Protein AF-A0A842UKR9-F1 (afdb_monomer)

Nearest PDB structures (foldseek):
  8x1c-assembly1_L  TM=2.628E-01  e=4.943E-01  Homo sapiens

Secondary structure (DSSP, 8-state):
-PPPPP-----HHHHHHHHHHTT--HHHHHTS-S-----HHHHHHHHHHHHTT--S----------PPPPPPPPPBPTTT-PBPSSTT-S-SSHHHHHHHHHHHHHHHHHTTSS-SEETTTT-EE-HHHHHHHHHHTTTS-TTT---PPPTTTSS---EEEETTS-TT---GGGEEEE-HHHHTTSTTSGGGGTTTS-GGGTHHHHHHHSS----

Structure (mmCIF, N/CA/C/O backbone):
data_AF-A0A842UKR9-F1
#
_entry.id   AF-A0A842UKR9-F1
#
loop_
_atom_site.group_PDB
_atom_site.id
_atom_site.type_symbol
_atom_site.label_atom_id
_atom_site.label_alt_id
_atom_site.label_comp_id
_atom_site.label_asym_id
_atom_site.label_entity_id
_atom_site.label_seq_id
_atom_site.pdbx_PDB_ins_code
_atom_site.Cartn_x
_atom_site.Cartn_y
_atom_site.Cartn_z
_atom_site.occupancy
_atom_site.B_iso_or_equiv
_atom_site.auth_seq_id
_atom_site.auth_comp_id
_atom_site.auth_asym_id
_atom_site.auth_atom_id
_atom_site.pdbx_PDB_model_num
ATOM 1 N N . MET A 1 1 ? 8.182 40.574 35.746 1.00 40.59 1 MET A N 1
ATOM 2 C CA . MET A 1 1 ? 8.585 39.233 36.224 1.00 40.59 1 MET A CA 1
ATOM 3 C C . MET A 1 1 ? 7.469 38.706 37.114 1.00 40.59 1 MET A C 1
ATOM 5 O O . MET A 1 1 ? 7.130 39.384 38.071 1.00 40.59 1 MET A O 1
ATOM 9 N N . GLN A 1 2 ? 6.823 37.592 36.756 1.00 37.62 2 GLN A N 1
ATOM 10 C CA . GLN A 1 2 ? 5.833 36.947 37.633 1.00 37.62 2 GLN A CA 1
ATOM 11 C C . GLN A 1 2 ? 6.575 36.191 38.751 1.00 37.62 2 GLN A C 1
ATOM 13 O O . GLN A 1 2 ? 7.597 35.572 38.446 1.00 37.62 2 GLN A O 1
ATOM 1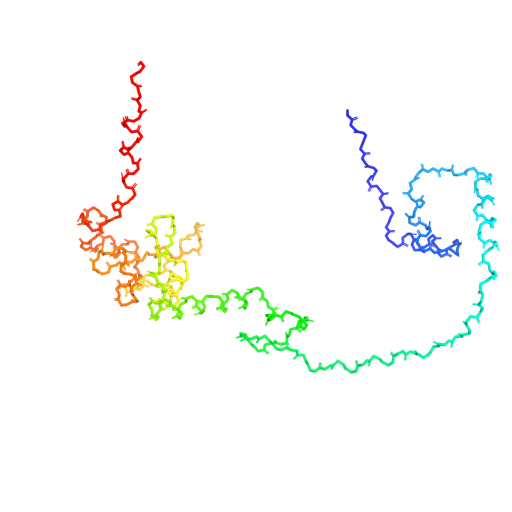8 N N . PRO A 1 3 ? 6.111 36.229 40.014 1.00 37.72 3 PRO A N 1
ATOM 19 C CA . PRO A 1 3 ? 6.716 35.427 41.073 1.00 37.72 3 PRO A CA 1
ATOM 20 C C . PRO A 1 3 ? 6.526 33.928 40.773 1.00 37.72 3 PRO A C 1
ATOM 22 O O . PRO A 1 3 ? 5.515 33.549 40.170 1.00 37.72 3 PRO A O 1
ATOM 25 N N . PRO A 1 4 ? 7.483 33.063 41.152 1.00 46.16 4 PRO A N 1
ATOM 26 C CA . PRO A 1 4 ? 7.381 31.634 40.896 1.00 46.16 4 PRO A CA 1
ATOM 27 C C . PRO A 1 4 ? 6.185 31.041 41.649 1.00 46.16 4 PRO A C 1
ATOM 29 O O . PRO A 1 4 ? 5.920 31.377 42.801 1.00 46.16 4 PRO A O 1
ATOM 32 N N . TYR A 1 5 ? 5.452 30.149 40.981 1.00 42.97 5 TYR A N 1
ATOM 33 C CA . TYR A 1 5 ? 4.349 29.404 41.586 1.00 42.97 5 TYR A CA 1
ATOM 34 C C . TYR A 1 5 ? 4.897 28.502 42.712 1.00 42.97 5 TYR A C 1
ATOM 36 O O . TYR A 1 5 ? 5.895 27.816 42.463 1.00 42.97 5 TYR A O 1
ATOM 44 N N . PRO A 1 6 ? 4.280 28.449 43.911 1.00 48.22 6 PRO A N 1
ATOM 45 C CA . PRO A 1 6 ? 4.768 27.607 45.002 1.00 48.22 6 PRO A CA 1
ATOM 46 C C . PRO A 1 6 ? 4.794 26.135 44.569 1.00 48.22 6 PRO A C 1
ATOM 48 O O . PRO A 1 6 ? 3.779 25.586 44.132 1.00 48.22 6 PRO A O 1
ATOM 51 N N . GLN A 1 7 ? 5.972 25.513 44.640 1.00 49.22 7 GLN A N 1
ATOM 52 C CA . GLN A 1 7 ? 6.211 24.139 44.179 1.00 49.22 7 GLN A CA 1
ATOM 53 C C . GLN A 1 7 ? 5.775 23.072 45.195 1.00 49.22 7 GLN A C 1
ATOM 55 O O . GLN A 1 7 ? 5.659 21.908 44.822 1.00 49.22 7 GLN A O 1
ATOM 60 N N . ASP A 1 8 ? 5.454 23.441 46.435 1.00 50.69 8 ASP A N 1
ATOM 61 C CA . ASP A 1 8 ? 5.099 22.470 47.473 1.00 50.69 8 ASP A CA 1
ATOM 62 C C . ASP A 1 8 ? 3.582 22.298 47.613 1.00 50.69 8 ASP A C 1
ATOM 64 O O . ASP A 1 8 ? 2.909 22.890 48.458 1.00 50.69 8 ASP A O 1
ATOM 68 N N . ARG A 1 9 ? 3.003 21.451 46.754 1.00 57.88 9 ARG A N 1
ATOM 69 C CA . ARG A 1 9 ? 1.666 20.904 47.016 1.00 57.88 9 ARG A CA 1
ATOM 70 C C . ARG A 1 9 ? 1.808 19.724 47.967 1.00 57.88 9 ARG A C 1
ATOM 72 O O . ARG A 1 9 ? 2.308 18.680 47.554 1.00 57.88 9 ARG A O 1
ATOM 79 N N . ARG A 1 10 ? 1.279 19.862 49.190 1.00 62.47 10 ARG A N 1
ATOM 80 C CA . ARG A 1 10 ? 1.137 18.738 50.132 1.00 62.47 10 ARG A CA 1
ATOM 81 C C . ARG A 1 10 ? 0.539 17.524 49.428 1.00 62.47 10 ARG A C 1
ATOM 83 O O . ARG A 1 10 ? -0.423 17.633 48.655 1.00 62.47 10 ARG A O 1
ATOM 90 N N . SER A 1 11 ? 1.123 16.368 49.702 1.00 68.19 11 SER A N 1
ATOM 91 C CA . SER A 1 11 ? 0.736 15.109 49.088 1.00 68.19 11 SER A CA 1
ATOM 92 C C . SER A 1 11 ? -0.723 14.770 49.405 1.00 68.19 11 SER A C 1
ATOM 94 O O . SER A 1 11 ? -1.326 15.206 50.392 1.00 68.19 11 SER A O 1
ATOM 96 N N . LYS A 1 12 ? -1.326 13.940 48.551 1.00 66.12 12 LYS A N 1
ATOM 97 C CA . LYS A 1 12 ? -2.725 13.521 48.697 1.00 66.12 12 LYS A CA 1
ATOM 98 C C . LYS A 1 12 ? -3.004 12.848 50.048 1.00 66.12 12 LYS A C 1
ATOM 100 O O . LYS A 1 12 ? -4.157 12.901 50.492 1.00 66.12 12 LYS A O 1
ATOM 105 N N . ASP A 1 13 ? -1.983 12.240 50.644 1.00 71.94 13 ASP A N 1
ATOM 106 C CA . ASP A 1 13 ? -2.042 11.484 51.892 1.00 71.94 13 ASP A CA 1
ATOM 107 C C . ASP A 1 13 ? -1.945 12.397 53.118 1.00 71.94 13 ASP A C 1
ATOM 109 O O . ASP A 1 13 ? -2.700 12.213 54.073 1.00 71.94 13 ASP A O 1
ATOM 113 N N . GLU A 1 14 ? -1.155 13.469 53.053 1.00 69.75 14 GLU A N 1
ATOM 114 C CA . GLU A 1 14 ? -1.125 14.505 54.096 1.00 69.75 14 GLU A CA 1
ATOM 115 C C . GLU A 1 14 ? -2.471 15.222 54.228 1.00 69.75 14 GLU A C 1
ATOM 117 O O . GLU A 1 14 ? -2.978 15.402 55.333 1.00 69.75 14 GLU A O 1
ATOM 122 N N . VAL A 1 15 ? -3.119 15.546 53.102 1.00 69.75 15 VAL A N 1
ATOM 123 C CA . VAL A 1 15 ? -4.463 16.154 53.106 1.00 69.75 15 VAL A CA 1
ATOM 124 C C . VAL A 1 15 ? -5.499 15.213 53.739 1.00 69.75 15 VAL A C 1
ATOM 126 O O . VAL A 1 15 ? -6.456 15.669 54.361 1.00 69.75 15 VAL A O 1
ATOM 129 N N . ILE A 1 16 ? -5.326 13.893 53.598 1.00 72.81 16 ILE A N 1
ATOM 130 C CA . ILE A 1 16 ? -6.204 12.899 54.238 1.00 72.81 16 ILE A CA 1
ATOM 131 C C . ILE A 1 16 ? -5.949 12.839 55.743 1.00 72.81 16 ILE A C 1
ATOM 133 O O . ILE A 1 16 ? -6.909 12.729 56.502 1.00 72.81 16 ILE A O 1
ATOM 137 N N . LYS A 1 17 ? -4.685 12.898 56.172 1.00 76.25 17 LYS A N 1
ATOM 138 C CA . LYS A 1 17 ? -4.315 12.858 57.589 1.00 76.25 17 LYS A CA 1
ATOM 139 C C . LYS A 1 17 ? -4.876 14.066 58.344 1.00 76.25 17 LYS A C 1
ATOM 141 O O . LYS A 1 17 ? -5.575 13.879 59.332 1.00 76.25 17 LYS A O 1
ATOM 146 N N . ILE A 1 18 ? -4.695 15.268 57.797 1.00 72.06 18 ILE A N 1
ATOM 147 C CA . ILE A 1 18 ? -5.221 16.517 58.373 1.00 72.06 18 ILE A CA 1
ATOM 148 C C . ILE A 1 18 ? -6.752 16.488 58.452 1.00 72.06 18 ILE A C 1
ATOM 150 O O . ILE A 1 18 ? -7.333 16.856 59.467 1.00 72.06 18 ILE A O 1
ATOM 154 N N . ALA A 1 19 ? -7.423 16.004 57.402 1.00 75.25 19 ALA A N 1
ATOM 155 C CA . ALA A 1 19 ? -8.881 15.884 57.404 1.00 75.25 19 ALA A CA 1
ATOM 156 C C . ALA A 1 19 ? -9.394 14.939 58.504 1.00 75.25 19 ALA A C 1
ATOM 158 O O . ALA A 1 19 ? -10.456 15.185 59.067 1.00 75.25 19 ALA A O 1
ATOM 159 N N . LYS A 1 20 ? -8.641 13.875 58.819 1.00 77.00 20 LYS A N 1
ATOM 160 C CA . LYS A 1 20 ? -8.978 12.949 59.908 1.00 77.00 20 LYS A CA 1
ATOM 161 C C . LYS A 1 20 ? -8.766 13.567 61.285 1.00 77.00 20 LYS A C 1
ATOM 163 O O . LYS A 1 20 ? -9.640 13.417 62.123 1.00 77.00 20 LYS A O 1
ATOM 168 N N . GLU A 1 21 ? -7.640 14.243 61.508 1.00 79.75 21 GLU A N 1
ATOM 169 C CA . GLU A 1 21 ? -7.326 14.881 62.798 1.00 79.75 21 GLU A CA 1
ATOM 170 C C . GLU A 1 21 ? -8.317 15.995 63.152 1.00 79.75 21 GLU A C 1
ATOM 172 O O . GLU A 1 21 ? -8.649 16.179 64.316 1.00 79.75 21 GLU A O 1
ATOM 177 N N . LEU A 1 22 ? -8.818 16.708 62.143 1.00 73.12 22 LEU A N 1
ATOM 178 C CA . LEU A 1 22 ? -9.777 17.800 62.314 1.00 73.12 22 LEU A CA 1
ATOM 179 C C . LEU A 1 22 ? -11.245 17.356 62.202 1.00 73.12 22 LEU A C 1
ATOM 181 O O . LEU A 1 22 ? -12.129 18.204 62.238 1.00 73.12 22 LEU A O 1
ATOM 185 N N . GLU A 1 23 ? -11.511 16.062 62.000 1.00 77.75 23 GLU A N 1
ATOM 186 C CA . GLU A 1 23 ? -12.856 15.494 61.795 1.00 77.75 23 GLU A CA 1
ATOM 187 C C . GLU A 1 23 ? -13.699 16.193 60.701 1.00 77.75 23 GLU A C 1
ATOM 189 O O . GLU A 1 23 ? -14.931 16.205 60.732 1.00 77.75 23 GLU A O 1
ATOM 194 N N . VAL A 1 24 ? -13.048 16.745 59.672 1.00 72.81 24 VAL A N 1
ATOM 195 C CA . VAL A 1 24 ? -13.705 17.436 58.548 1.00 72.81 24 VAL A CA 1
ATOM 196 C C . VAL A 1 24 ? -13.568 16.664 57.238 1.00 72.81 24 VAL A C 1
ATOM 198 O O . VAL A 1 24 ? -12.749 15.760 57.069 1.00 72.81 24 VAL A O 1
ATOM 201 N N . SER A 1 25 ? -14.369 17.035 56.236 1.00 70.31 25 SER A N 1
ATOM 202 C CA . SER A 1 25 ? -14.258 16.420 54.914 1.00 70.31 25 SER A CA 1
ATOM 203 C C . SER A 1 25 ? -12.929 16.782 54.233 1.00 70.31 25 SER A C 1
ATOM 205 O O . SER A 1 25 ? -12.467 17.922 54.284 1.00 70.31 25 SER A O 1
ATOM 207 N N . LYS A 1 26 ? -12.348 15.835 53.486 1.00 67.75 26 LYS A N 1
ATOM 208 C CA . LYS A 1 26 ? -11.151 16.084 52.662 1.00 67.75 26 LYS A CA 1
ATOM 209 C C . LYS A 1 26 ? -11.337 17.255 51.685 1.00 67.75 26 LYS A C 1
ATOM 211 O O . LYS A 1 26 ? -10.383 17.972 51.390 1.00 67.75 26 LYS A O 1
ATOM 216 N N . ALA A 1 27 ? -12.559 17.440 51.178 1.00 64.69 27 ALA A N 1
ATOM 217 C CA . ALA A 1 27 ? -12.891 18.541 50.280 1.00 64.69 27 ALA A CA 1
ATOM 218 C C . ALA A 1 27 ? -12.727 19.901 50.978 1.00 64.69 27 ALA A C 1
ATOM 220 O O . ALA A 1 27 ? -12.180 20.815 50.368 1.00 64.69 27 ALA A O 1
ATOM 221 N N . SER A 1 28 ? -13.093 19.986 52.262 1.00 61.78 28 SER A N 1
ATOM 222 C CA . SER A 1 28 ? -12.934 21.179 53.103 1.00 61.78 28 SER A CA 1
ATOM 223 C C . SER A 1 28 ? -11.466 21.538 53.339 1.00 61.78 28 SER A C 1
ATOM 225 O O . SER A 1 28 ? -11.120 22.711 53.324 1.00 61.78 28 SER A O 1
ATOM 227 N N . VAL A 1 29 ? -10.588 20.541 53.493 1.00 63.19 29 VAL A N 1
ATOM 228 C CA . VAL A 1 29 ? -9.138 20.769 53.644 1.00 63.19 29 VAL A CA 1
ATOM 229 C C . VAL A 1 29 ? -8.499 21.174 52.311 1.00 63.19 29 VAL A C 1
ATOM 231 O O . VAL A 1 29 ? -7.616 22.023 52.278 1.00 63.19 29 VAL A O 1
ATOM 234 N N . SER A 1 30 ? -8.966 20.615 51.187 1.00 59.34 30 SER A N 1
ATOM 235 C CA . SER A 1 30 ? -8.389 20.879 49.858 1.00 59.34 30 SER A CA 1
ATOM 236 C C . SER A 1 30 ? -8.577 22.314 49.352 1.00 59.34 30 SER A C 1
ATOM 238 O O . SER A 1 30 ? -7.776 22.782 48.546 1.00 59.34 30 SER A O 1
ATOM 240 N N . THR A 1 31 ? -9.607 23.020 49.825 1.00 53.25 31 THR A N 1
ATOM 241 C CA . THR A 1 31 ? -9.868 24.430 49.494 1.00 53.25 31 THR A CA 1
ATOM 242 C C . THR A 1 31 ? -9.029 25.409 50.313 1.00 53.25 31 THR A C 1
ATOM 244 O O . THR A 1 31 ? -8.853 26.542 49.877 1.00 53.25 31 THR A O 1
ATOM 247 N N . TRP A 1 32 ? -8.493 24.983 51.459 1.00 54.84 32 TRP A N 1
ATOM 248 C CA . TRP A 1 32 ? -7.781 25.834 52.422 1.00 54.84 32 TRP A CA 1
ATOM 249 C C . TRP A 1 32 ? -6.261 25.849 52.235 1.00 54.84 32 TRP A C 1
ATOM 251 O O . TRP A 1 32 ? -5.552 26.577 52.921 1.00 54.84 32 TRP A O 1
ATOM 261 N N . VAL A 1 33 ? -5.748 25.094 51.262 1.00 54.09 33 VAL A N 1
ATOM 262 C CA . VAL A 1 33 ? -4.331 25.120 50.867 1.00 54.09 33 VAL A CA 1
ATOM 263 C C . VAL A 1 33 ? -4.084 26.268 49.879 1.00 54.09 33 VAL A C 1
ATOM 265 O O . VAL A 1 33 ? -3.708 26.058 48.726 1.00 54.09 33 VAL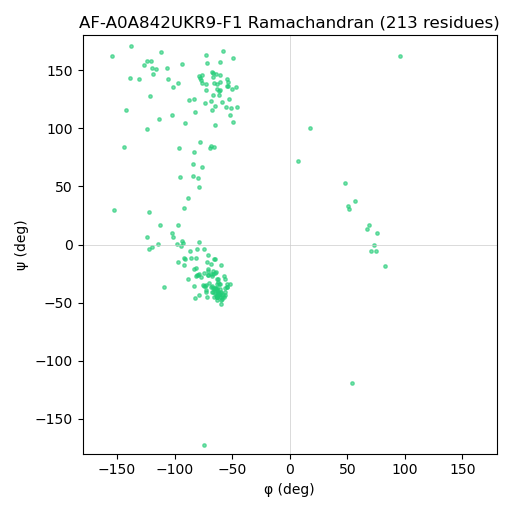 A O 1
ATOM 268 N N . ARG A 1 34 ? -4.376 27.492 50.323 1.00 49.31 34 ARG A N 1
ATOM 269 C CA . ARG A 1 34 ? -3.889 28.754 49.753 1.00 49.31 34 ARG A CA 1
ATOM 270 C C . ARG A 1 34 ? -3.654 29.717 50.914 1.00 49.31 34 ARG A C 1
ATOM 272 O O . ARG A 1 34 ? -4.557 30.455 51.279 1.00 49.31 34 ARG A O 1
ATOM 279 N N . ASP A 1 35 ? -2.474 29.590 51.511 1.00 49.34 35 ASP A N 1
ATOM 280 C CA . ASP A 1 35 ? -1.741 30.524 52.379 1.00 49.34 35 ASP A CA 1
ATOM 281 C C . ASP A 1 35 ? -2.479 31.803 52.817 1.00 49.34 35 ASP A C 1
ATOM 283 O O . ASP A 1 35 ? -2.143 32.905 52.390 1.00 49.34 35 ASP A O 1
ATOM 287 N N . VAL A 1 36 ? -3.464 31.670 53.707 1.00 52.25 36 VAL A N 1
ATOM 288 C CA . VAL A 1 36 ? -3.984 32.788 54.505 1.00 52.25 36 VAL A CA 1
ATOM 289 C C . VAL A 1 36 ? -4.298 32.261 55.901 1.00 52.25 36 VAL A C 1
ATOM 291 O O . VAL A 1 36 ? -5.171 31.407 56.068 1.00 52.25 36 VAL A O 1
ATOM 294 N N . GLU A 1 37 ? -3.591 32.761 56.913 1.00 51.28 37 GLU A N 1
ATOM 295 C CA . GLU A 1 37 ? -3.979 32.551 58.307 1.00 51.28 37 GLU A CA 1
ATOM 296 C C . GLU A 1 37 ? -5.284 33.308 58.574 1.00 51.28 37 GLU A C 1
ATOM 298 O O . GLU A 1 37 ? -5.353 34.532 58.464 1.00 51.28 37 GLU A O 1
ATOM 303 N N . LEU A 1 38 ? -6.351 32.569 58.879 1.00 56.47 38 LEU A N 1
ATOM 304 C CA . LEU A 1 38 ? -7.640 33.165 59.216 1.00 56.47 38 LEU A CA 1
ATOM 305 C C . LEU A 1 38 ? -7.627 33.712 60.640 1.00 56.47 38 LEU A C 1
ATOM 307 O O . LEU A 1 38 ? -7.137 33.061 61.566 1.00 56.47 38 LEU A O 1
ATOM 311 N N . THR A 1 39 ? -8.268 34.861 60.827 1.00 67.81 39 THR A N 1
ATOM 312 C CA . THR A 1 39 ? -8.464 35.449 62.154 1.00 67.81 39 THR A CA 1
ATOM 313 C C . THR A 1 39 ? -9.501 34.660 62.960 1.00 67.81 39 THR A C 1
ATOM 315 O O . THR A 1 39 ? -10.385 33.999 62.405 1.00 67.81 39 THR A O 1
ATOM 318 N N . GLU A 1 40 ? -9.445 34.750 64.291 1.00 65.12 40 GLU A N 1
ATOM 319 C CA . GLU A 1 40 ? -10.390 34.067 65.196 1.00 65.12 40 GLU A CA 1
ATOM 320 C C . GLU A 1 40 ? -11.864 34.427 64.920 1.00 65.12 40 GLU A C 1
ATOM 322 O O . GLU A 1 40 ? -12.766 33.596 65.067 1.00 65.12 40 GLU A O 1
ATOM 327 N N . ALA A 1 41 ? -12.117 35.638 64.413 1.00 61.31 41 ALA A N 1
ATOM 328 C CA . ALA A 1 41 ? -13.439 36.087 63.978 1.00 61.31 41 ALA A CA 1
ATOM 329 C C . ALA A 1 41 ? -13.943 35.336 62.727 1.00 61.31 41 ALA A C 1
ATOM 331 O O . ALA A 1 41 ? -15.129 35.031 62.601 1.00 61.31 41 ALA A O 1
ATOM 332 N N . GLN A 1 42 ? -13.049 34.989 61.800 1.00 54.00 42 GLN A N 1
ATOM 333 C CA . GLN A 1 42 ? -13.400 34.230 60.597 1.00 54.00 42 GLN A CA 1
ATOM 334 C C . GLN A 1 42 ? -13.645 32.749 60.924 1.00 54.00 42 GLN A C 1
ATOM 336 O O . GLN A 1 42 ? -14.563 32.135 60.372 1.00 54.00 42 GLN A O 1
ATOM 341 N N . LYS A 1 43 ? -12.893 32.192 61.883 1.00 59.66 43 LYS A N 1
ATOM 342 C CA . LYS A 1 43 ? -13.088 30.822 62.389 1.00 59.66 43 LYS A CA 1
ATOM 343 C C . LYS A 1 43 ? -14.455 30.648 63.062 1.00 59.66 43 LYS A C 1
ATOM 345 O O . LYS A 1 43 ? -15.137 29.649 62.834 1.00 59.66 43 LYS A O 1
ATOM 350 N N . THR A 1 44 ? -14.913 31.647 63.816 1.00 57.66 44 THR A N 1
ATOM 351 C CA . THR A 1 44 ? -16.222 31.619 64.495 1.00 57.66 44 THR A CA 1
ATOM 352 C C . THR A 1 44 ? -17.414 31.714 63.537 1.00 57.66 44 THR A C 1
ATOM 354 O O . THR A 1 44 ? -18.443 31.084 63.786 1.00 57.66 44 THR A O 1
ATOM 357 N N . VAL A 1 45 ? -17.296 32.432 62.415 1.00 57.75 45 VAL A N 1
ATOM 358 C CA . VAL A 1 45 ? -18.351 32.495 61.380 1.00 57.75 45 VAL A CA 1
ATOM 359 C C . VAL A 1 45 ? -18.537 31.142 60.683 1.00 57.75 45 VAL A C 1
ATOM 361 O O . VAL A 1 45 ? -19.667 30.700 60.469 1.00 57.75 45 VAL A O 1
ATOM 364 N N . LEU A 1 46 ? -17.444 30.437 60.392 1.00 54.59 46 LEU A N 1
ATOM 365 C CA . LEU A 1 46 ? -17.499 29.093 59.809 1.00 54.59 46 LEU A CA 1
ATOM 366 C C . LEU A 1 46 ? -18.117 28.069 60.767 1.00 54.59 46 LEU A C 1
ATOM 368 O O . LEU A 1 46 ? -18.908 27.230 60.339 1.00 54.59 46 LEU A O 1
ATOM 372 N N . HIS A 1 47 ? -17.822 28.176 62.065 1.00 55.66 47 HIS A N 1
ATOM 373 C CA . HIS A 1 47 ? -18.399 27.299 63.085 1.00 55.66 47 HIS A CA 1
ATOM 374 C C . HIS A 1 47 ? -19.923 27.486 63.222 1.00 55.66 47 HIS A C 1
ATOM 376 O O . HIS A 1 47 ? -20.659 26.511 63.370 1.00 55.66 47 HIS A O 1
ATOM 382 N N . LYS A 1 48 ? -20.424 28.724 63.096 1.00 49.94 48 LYS A N 1
ATOM 383 C CA . LYS A 1 48 ? -21.868 29.032 63.130 1.00 49.94 48 LYS A CA 1
ATOM 384 C C . LYS A 1 48 ? -22.619 28.495 61.905 1.00 49.94 48 LYS A C 1
ATOM 386 O O . LYS A 1 48 ? -23.722 27.970 62.051 1.00 49.94 48 LYS A O 1
ATOM 391 N N . ASN A 1 49 ? -21.999 28.531 60.724 1.00 47.38 49 ASN A N 1
ATOM 392 C CA . ASN A 1 49 ? -22.584 27.986 59.492 1.00 47.38 49 ASN A CA 1
ATOM 393 C C . ASN A 1 49 ? -22.643 26.446 59.464 1.00 47.38 49 ASN A C 1
ATOM 395 O O . ASN A 1 49 ? -23.458 25.887 58.731 1.00 47.38 49 ASN A O 1
ATOM 399 N N . SER A 1 50 ? -21.832 25.759 60.275 1.00 48.22 50 SER A N 1
ATOM 400 C CA . SER A 1 50 ? -21.907 24.299 60.451 1.00 48.22 50 SER A CA 1
ATOM 401 C C . SER A 1 50 ? -23.029 23.857 61.399 1.00 48.22 50 SER A C 1
ATOM 403 O O . SER A 1 50 ? -23.537 22.747 61.259 1.00 48.22 50 SER A O 1
ATOM 405 N N . ILE A 1 51 ? -23.442 24.708 62.345 1.00 48.31 51 ILE A N 1
ATOM 406 C CA . ILE A 1 51 ? -24.446 24.356 63.366 1.00 48.31 51 ILE A CA 1
ATOM 407 C C . ILE A 1 51 ? -25.878 24.637 62.874 1.00 48.31 51 ILE A C 1
ATOM 409 O O . ILE A 1 51 ? -26.806 23.919 63.233 1.00 48.31 51 ILE A O 1
ATOM 413 N N . GLY A 1 52 ? -26.070 25.625 61.993 1.00 43.91 52 GLY A N 1
ATOM 414 C CA . GLY A 1 52 ? -27.397 26.052 61.522 1.00 43.91 52 GLY A CA 1
ATOM 415 C C . GLY A 1 52 ? -28.064 25.186 60.444 1.00 43.91 52 GLY A C 1
ATOM 416 O O . GLY A 1 52 ? -29.147 25.541 59.991 1.00 43.91 52 GLY A O 1
ATOM 417 N N . ASN A 1 53 ? -27.455 24.078 60.006 1.00 44.00 53 ASN A N 1
ATOM 418 C CA . ASN A 1 53 ? -27.948 23.296 58.861 1.00 44.00 53 ASN A CA 1
ATOM 419 C C . ASN A 1 53 ? -28.262 21.824 59.195 1.00 44.00 53 ASN A C 1
ATOM 421 O O . ASN A 1 53 ? -28.170 20.946 58.338 1.00 44.00 53 ASN A O 1
ATOM 425 N N . THR A 1 54 ? -28.627 21.538 60.449 1.00 46.03 54 THR A N 1
ATOM 426 C CA . THR A 1 54 ? -29.023 20.194 60.918 1.00 46.03 54 THR A CA 1
ATOM 427 C C . THR A 1 54 ? -30.538 19.995 61.046 1.00 46.03 54 THR A C 1
ATOM 429 O O . THR A 1 54 ? -30.979 18.924 61.455 1.00 46.03 54 THR A O 1
ATOM 432 N N . ALA A 1 55 ? -31.361 20.954 60.610 1.00 46.00 55 ALA A N 1
ATOM 433 C CA . ALA A 1 55 ? -32.811 20.781 60.484 1.00 46.00 55 ALA A CA 1
ATOM 434 C C . ALA A 1 55 ? -33.206 20.380 59.047 1.00 46.00 55 ALA A C 1
ATOM 436 O O . ALA A 1 55 ? -33.958 21.068 58.363 1.00 46.00 55 ALA A O 1
ATOM 437 N N . GLY A 1 56 ? -32.665 19.259 58.563 1.00 40.47 56 GLY A N 1
ATOM 438 C CA . GLY A 1 56 ? -32.980 18.691 57.253 1.00 40.47 56 GLY A CA 1
ATOM 439 C C . GLY A 1 56 ? -33.465 17.252 57.385 1.00 40.47 56 GLY A C 1
ATOM 440 O O . GLY A 1 56 ? -32.647 16.354 57.529 1.00 40.47 56 GLY A O 1
ATOM 441 N N . ILE A 1 57 ? -34.790 17.063 57.349 1.00 44.31 57 ILE A N 1
ATOM 442 C CA . ILE A 1 57 ? -35.549 15.831 57.045 1.00 44.31 57 ILE A CA 1
ATOM 443 C C . ILE A 1 57 ? -34.711 14.543 57.153 1.00 44.31 57 ILE A C 1
ATOM 445 O O . ILE A 1 57 ? -34.008 14.161 56.210 1.00 44.31 57 ILE A O 1
ATOM 449 N N . THR A 1 58 ? -34.843 13.817 58.265 1.00 42.69 58 THR A N 1
ATOM 450 C CA . THR A 1 58 ? -34.284 12.470 58.421 1.00 42.69 58 THR A CA 1
ATOM 451 C C . THR A 1 58 ? -34.982 11.502 57.463 1.00 42.69 58 THR A C 1
ATOM 453 O O . THR A 1 58 ? -35.911 10.774 57.801 1.00 42.69 58 THR A O 1
ATOM 456 N N . ARG A 1 59 ? -34.516 11.448 56.212 1.00 46.09 59 ARG A N 1
ATOM 457 C CA . ARG A 1 59 ? -34.763 10.287 55.356 1.00 46.09 59 ARG A CA 1
ATOM 458 C C . ARG A 1 59 ? -34.035 9.118 56.014 1.00 46.09 59 ARG A C 1
ATOM 460 O O . ARG A 1 59 ? -32.811 9.030 55.929 1.00 46.09 59 ARG A O 1
ATOM 467 N N . GLY A 1 60 ? -34.787 8.252 56.698 1.00 47.56 60 GLY A N 1
ATOM 468 C CA . GLY A 1 60 ? -34.278 7.003 57.267 1.00 47.56 60 GLY A CA 1
ATOM 469 C C . GLY A 1 60 ? -33.467 6.202 56.237 1.00 47.56 60 GLY A C 1
ATOM 470 O O . GLY A 1 60 ? -33.595 6.438 55.030 1.00 47.56 60 GLY A O 1
ATOM 471 N N . PRO A 1 61 ? -32.608 5.262 56.668 1.00 49.25 61 PRO A N 1
ATOM 472 C CA . PRO A 1 61 ? -31.657 4.595 55.792 1.00 49.25 61 PRO A CA 1
ATOM 473 C C . PRO A 1 61 ? -32.391 3.682 54.805 1.00 49.25 61 PRO A C 1
ATOM 475 O O . PRO A 1 61 ? -32.487 2.474 54.996 1.00 49.25 61 PRO A O 1
ATOM 478 N N . ASN A 1 62 ? -32.864 4.233 53.688 1.00 51.22 62 ASN A N 1
ATOM 479 C CA . ASN A 1 62 ? -33.347 3.452 52.560 1.00 51.22 62 ASN A CA 1
ATOM 480 C C . ASN A 1 62 ? -32.135 2.898 51.798 1.00 51.22 62 ASN A C 1
ATOM 482 O O . ASN A 1 62 ? -31.843 3.260 50.660 1.00 51.22 62 ASN A O 1
ATOM 486 N N . LYS A 1 63 ? -31.395 2.000 52.453 1.00 52.94 63 LYS A N 1
ATOM 487 C CA . LYS A 1 63 ? -30.347 1.176 51.849 1.00 52.94 63 LYS A CA 1
ATOM 488 C C . LYS A 1 63 ? -30.980 0.009 51.087 1.00 52.94 63 LYS A C 1
ATOM 490 O O . LYS A 1 63 ? -30.517 -1.125 51.190 1.00 52.94 63 LYS A O 1
ATOM 495 N N . LYS A 1 64 ? -31.976 0.257 50.230 1.00 47.31 64 LYS A N 1
ATOM 496 C CA . LYS A 1 64 ? -32.185 -0.640 49.088 1.00 47.31 64 LYS A CA 1
ATOM 497 C C . LYS A 1 64 ? -31.003 -0.412 48.148 1.00 47.31 64 LYS A C 1
ATOM 499 O O . LYS A 1 64 ? -31.079 0.394 47.223 1.00 47.31 64 LYS A O 1
ATOM 504 N N . ARG A 1 65 ? -29.868 -1.078 48.421 1.00 56.31 65 ARG A N 1
ATOM 505 C CA . ARG A 1 65 ? -28.735 -1.180 47.486 1.00 56.31 65 ARG A CA 1
ATOM 506 C C . ARG A 1 65 ? -29.355 -1.605 46.159 1.00 56.31 65 ARG A C 1
ATOM 508 O O . ARG A 1 65 ? -29.800 -2.746 46.052 1.00 56.31 65 ARG A O 1
ATOM 515 N N . ARG A 1 66 ? -29.469 -0.692 45.183 1.00 58.69 66 ARG A N 1
ATOM 516 C CA . ARG A 1 66 ? -29.975 -1.036 43.848 1.00 58.69 66 ARG A CA 1
ATOM 517 C C . ARG A 1 66 ? -29.138 -2.225 43.394 1.00 58.69 66 ARG A C 1
ATOM 519 O O . ARG A 1 66 ? -27.926 -2.077 43.222 1.00 58.69 66 ARG A O 1
ATOM 526 N N . ARG A 1 67 ? -29.755 -3.408 43.288 1.00 61.75 67 ARG A N 1
ATOM 527 C CA . ARG A 1 67 ? -29.095 -4.596 42.743 1.00 61.75 67 ARG A CA 1
ATOM 528 C C . ARG A 1 67 ? -28.502 -4.152 41.411 1.00 61.75 67 ARG A C 1
ATOM 530 O O . ARG A 1 67 ? -29.239 -3.663 40.553 1.00 61.75 67 ARG A O 1
ATOM 537 N N . LYS A 1 68 ? -27.170 -4.205 41.271 1.00 63.62 68 LYS A N 1
ATOM 538 C CA . LYS A 1 68 ? -26.527 -3.879 39.994 1.00 63.62 68 LYS A CA 1
ATOM 539 C C . LYS A 1 68 ? -27.179 -4.801 38.968 1.00 63.62 68 LYS A C 1
ATOM 541 O O . LYS A 1 68 ? -27.117 -6.015 39.143 1.00 63.62 68 LYS A O 1
ATOM 546 N N . ARG A 1 69 ? -27.859 -4.233 37.962 1.00 65.00 69 ARG A N 1
ATOM 547 C CA . ARG A 1 69 ? -28.415 -5.033 36.861 1.00 65.00 69 ARG A CA 1
ATOM 548 C C . ARG A 1 69 ? -27.291 -5.936 36.346 1.00 65.00 69 ARG A C 1
ATOM 550 O O . ARG A 1 69 ? -26.172 -5.429 36.191 1.00 65.00 69 ARG A O 1
ATOM 557 N N . PRO A 1 70 ? -27.550 -7.235 36.121 1.00 68.38 70 PRO A N 1
ATOM 558 C CA . PRO A 1 70 ? -26.550 -8.116 35.543 1.00 68.38 70 PRO A CA 1
ATOM 559 C C . PRO A 1 70 ? -26.047 -7.467 34.252 1.00 68.38 70 PRO A C 1
ATOM 561 O O . PRO A 1 70 ? -26.842 -7.035 33.412 1.00 68.38 70 PRO A O 1
AT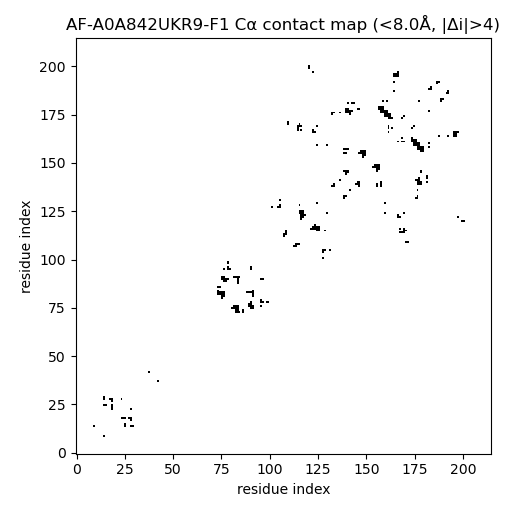OM 564 N N . LYS A 1 71 ? -24.726 -7.291 34.143 1.00 70.12 71 LYS A N 1
ATOM 565 C CA . LYS A 1 71 ? -24.136 -6.755 32.918 1.00 70.12 71 LYS A CA 1
ATOM 566 C C . LYS A 1 71 ? -24.410 -7.783 31.826 1.00 70.12 71 LYS A C 1
ATOM 568 O O . LYS A 1 71 ? -23.999 -8.931 31.960 1.00 70.12 71 LYS A O 1
ATOM 573 N N . GLY A 1 72 ? -25.137 -7.373 30.788 1.00 73.25 72 GLY A N 1
ATOM 574 C CA . GLY A 1 72 ? -25.349 -8.209 29.610 1.00 73.25 72 GLY A CA 1
ATOM 575 C C . GLY A 1 72 ? -24.016 -8.613 28.967 1.00 73.25 72 GLY A C 1
ATOM 576 O O . GLY A 1 72 ? -22.976 -8.026 29.289 1.00 73.25 72 GLY A O 1
ATOM 577 N N . PRO A 1 73 ? -24.030 -9.595 28.051 1.00 78.81 73 PRO A N 1
ATOM 578 C CA . PRO A 1 73 ? -22.814 -10.090 27.423 1.00 78.81 73 PRO A CA 1
ATOM 579 C C . PRO A 1 73 ? -22.017 -8.942 26.780 1.00 78.81 73 PRO A C 1
ATOM 581 O O . PRO A 1 73 ? -22.605 -7.990 26.238 1.00 78.81 73 PRO A O 1
ATOM 584 N N . PRO A 1 74 ? -20.675 -8.992 26.846 1.00 81.75 74 PRO A N 1
ATOM 585 C CA . PRO A 1 74 ? -19.842 -7.939 26.293 1.00 81.75 74 PRO A CA 1
ATOM 586 C C . PRO A 1 74 ? -20.090 -7.828 24.789 1.00 81.75 74 PRO A C 1
ATOM 588 O O . PRO A 1 74 ? -20.108 -8.819 24.062 1.00 81.75 74 PRO A O 1
ATOM 591 N N . LYS A 1 75 ? -20.277 -6.603 24.292 1.00 89.12 75 LYS A N 1
ATOM 592 C CA . LYS A 1 75 ? -20.398 -6.395 22.846 1.00 89.12 75 LYS A CA 1
ATOM 593 C C . LYS A 1 75 ? -19.022 -6.583 22.203 1.00 89.12 75 LYS A C 1
ATOM 595 O O . LYS A 1 75 ? -18.030 -6.089 22.737 1.00 89.12 75 LYS A O 1
ATOM 600 N N . LEU A 1 76 ? -18.978 -7.260 21.058 1.00 94.50 76 LEU A N 1
ATOM 601 C CA . LEU A 1 76 ? -17.736 -7.652 20.388 1.00 94.50 76 LEU A CA 1
ATOM 602 C C . LEU A 1 76 ? -17.290 -6.632 19.331 1.00 94.50 76 LEU A C 1
ATOM 604 O O . LEU A 1 76 ? -18.085 -5.855 18.790 1.00 94.50 76 LEU A O 1
ATOM 608 N N . CYS A 1 77 ? -15.992 -6.602 19.044 1.00 95.06 77 CYS A N 1
ATOM 609 C CA . CYS A 1 77 ? -15.424 -5.804 17.965 1.00 95.06 77 CYS A CA 1
ATOM 610 C C . CYS A 1 77 ? -15.762 -6.408 16.600 1.00 95.06 77 CYS A C 1
ATOM 612 O O . CYS A 1 77 ? -15.496 -7.581 16.364 1.00 95.06 77 CYS A O 1
ATOM 614 N N . VAL A 1 78 ? -16.225 -5.574 15.663 1.00 93.19 78 VAL A N 1
ATOM 615 C CA . VAL A 1 78 ? -16.600 -6.018 14.306 1.00 93.19 78 VAL A CA 1
ATOM 616 C C . VAL A 1 78 ? -15.436 -6.552 13.458 1.00 93.19 78 VAL A C 1
ATOM 618 O O . VAL A 1 78 ? -15.672 -7.105 12.396 1.00 93.19 78 VAL A O 1
ATOM 621 N N . VAL A 1 79 ? -14.183 -6.339 13.881 1.00 95.69 79 VAL A N 1
ATOM 622 C CA . VAL A 1 79 ? -12.987 -6.678 13.086 1.00 95.69 79 VAL A CA 1
ATOM 623 C C . VAL A 1 79 ? -12.219 -7.862 13.665 1.00 95.69 79 VAL A C 1
ATOM 625 O O . VAL A 1 79 ? -11.641 -8.636 12.918 1.00 95.69 79 VAL A O 1
ATOM 628 N N . CYS A 1 80 ? -12.147 -7.989 14.993 1.00 94.75 80 CYS A N 1
ATOM 629 C CA . CYS A 1 80 ? -11.369 -9.046 15.654 1.00 94.75 80 CYS A CA 1
ATOM 630 C C . CYS A 1 80 ? -12.191 -9.947 16.578 1.00 94.75 80 CYS A C 1
ATOM 632 O O . CYS A 1 80 ? -11.615 -10.831 17.199 1.00 94.75 80 CYS A O 1
ATOM 634 N N . GLY A 1 81 ? -13.484 -9.673 16.768 1.00 93.19 81 GLY A N 1
ATOM 635 C CA . GLY A 1 81 ? -14.341 -10.435 17.678 1.00 93.19 81 GLY A CA 1
ATOM 636 C C . GLY A 1 81 ? -14.051 -10.240 19.171 1.00 93.19 81 GLY A C 1
ATOM 637 O O . GLY A 1 81 ? -14.820 -10.722 19.991 1.00 93.19 81 GLY A O 1
ATOM 638 N N . LYS A 1 82 ? -13.001 -9.506 19.566 1.00 93.38 82 LYS A N 1
ATOM 639 C CA . LYS A 1 82 ? -12.669 -9.307 20.987 1.00 93.38 82 LYS A CA 1
ATOM 640 C C . LYS A 1 82 ? -13.728 -8.468 21.721 1.00 93.38 82 LYS A C 1
ATOM 642 O O . LYS A 1 82 ? -14.297 -7.550 21.111 1.00 93.38 82 LYS A O 1
ATOM 647 N N . PRO A 1 83 ? -13.953 -8.716 23.025 1.00 92.06 83 PRO A N 1
ATOM 648 C CA . PRO A 1 83 ? -14.802 -7.884 23.871 1.00 92.06 83 PRO A CA 1
ATOM 649 C C . PRO A 1 83 ? -14.394 -6.410 23.826 1.00 92.06 83 PRO A C 1
ATOM 651 O O . PRO A 1 83 ? -13.210 -6.073 23.813 1.00 92.06 83 PRO A O 1
ATOM 654 N N . ARG A 1 84 ? -15.381 -5.516 23.807 1.00 90.62 84 ARG A N 1
ATOM 655 C CA . ARG A 1 84 ? -15.165 -4.066 23.860 1.00 90.62 84 ARG A CA 1
ATOM 656 C C . ARG A 1 84 ? -15.334 -3.569 25.291 1.00 90.62 84 ARG A C 1
ATOM 658 O O . ARG A 1 84 ? -16.301 -3.931 25.954 1.00 90.62 84 ARG A O 1
ATOM 665 N N . GLU A 1 85 ? -14.464 -2.657 25.719 1.00 83.56 85 GLU A N 1
ATOM 666 C CA . GLU A 1 85 ? -14.563 -2.007 27.037 1.00 83.56 85 GLU A CA 1
ATOM 667 C C . GLU A 1 85 ? -15.835 -1.162 27.191 1.00 83.56 85 GLU A C 1
ATOM 669 O O . GLU A 1 85 ? -16.435 -1.100 28.262 1.00 83.56 85 GLU A O 1
ATOM 674 N N . ARG A 1 86 ? -16.249 -0.484 26.111 1.00 82.88 86 ARG A N 1
ATOM 675 C CA . ARG A 1 86 ? -17.433 0.382 26.082 1.00 82.88 86 ARG A CA 1
ATOM 676 C C . ARG A 1 86 ? -18.412 -0.112 25.029 1.00 82.88 86 ARG A C 1
ATOM 678 O O . ARG A 1 86 ? -18.053 -0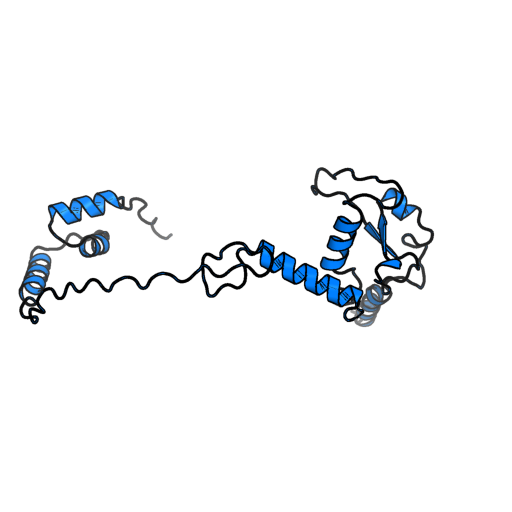.246 23.860 1.00 82.88 86 ARG A O 1
ATOM 685 N N . HIS A 1 87 ? -19.668 -0.306 25.423 1.00 83.62 87 HIS A N 1
ATOM 686 C CA . HIS A 1 87 ? -20.717 -0.781 24.518 1.00 83.62 87 HIS A CA 1
ATOM 687 C C . HIS A 1 87 ? -20.990 0.176 23.347 1.00 83.62 87 HIS A C 1
ATOM 689 O O . HIS A 1 87 ? -21.322 -0.305 22.266 1.00 83.62 87 HIS A O 1
ATOM 695 N N . THR A 1 88 ? -20.792 1.486 23.534 1.00 87.88 88 THR A N 1
ATOM 696 C CA . THR A 1 88 ? -20.993 2.525 22.505 1.00 87.88 88 THR A CA 1
ATOM 697 C C . THR A 1 88 ? -19.949 2.499 21.391 1.00 87.88 88 THR A C 1
ATOM 699 O O . THR A 1 88 ? -20.226 2.932 20.277 1.00 87.88 88 THR A O 1
ATOM 702 N N . LYS A 1 89 ? -18.739 1.990 21.657 1.00 89.81 89 LYS A N 1
ATOM 703 C CA . LYS A 1 89 ? -17.687 1.900 20.639 1.00 89.81 89 LYS A CA 1
ATOM 704 C C . LYS A 1 89 ? -17.958 0.722 19.709 1.00 89.81 89 LYS A C 1
ATOM 706 O O . LYS A 1 89 ? -18.367 -0.339 20.162 1.00 89.81 89 LYS A O 1
ATOM 711 N N . LYS A 1 90 ? -17.654 0.879 18.418 1.00 93.62 90 LYS A N 1
ATOM 712 C CA . LYS A 1 90 ? -17.735 -0.200 17.413 1.00 93.62 90 LYS A CA 1
ATOM 713 C C . LYS A 1 90 ? -16.502 -1.121 17.416 1.00 93.62 90 LYS A C 1
ATOM 715 O O . LYS A 1 90 ? -16.598 -2.302 17.078 1.00 93.62 90 LYS A O 1
ATOM 720 N N . TYR A 1 91 ? -15.349 -0.601 17.841 1.00 95.69 91 TYR A N 1
ATOM 721 C CA . TYR A 1 91 ? -14.050 -1.284 17.794 1.00 95.69 91 TYR A CA 1
ATOM 722 C C . TYR A 1 91 ? -13.445 -1.461 19.183 1.00 95.69 91 TYR A C 1
ATOM 724 O O . TYR A 1 91 ? -13.679 -0.631 20.061 1.00 95.69 91 TYR A O 1
ATOM 732 N N . CYS A 1 92 ? -12.631 -2.508 19.366 1.00 93.62 92 CYS A N 1
ATOM 733 C CA . CYS A 1 92 ? -11.838 -2.681 20.587 1.00 93.62 92 CYS A CA 1
ATOM 734 C C . CYS A 1 92 ? -10.631 -1.728 20.646 1.00 93.62 92 CYS A C 1
ATOM 736 O O . CYS A 1 92 ? -10.159 -1.416 21.728 1.00 93.62 92 CYS A O 1
ATOM 738 N N . SER A 1 93 ? -10.131 -1.258 19.497 1.00 94.50 93 SER A N 1
ATOM 739 C CA . SER A 1 93 ? -8.935 -0.417 19.396 1.00 94.50 93 SER A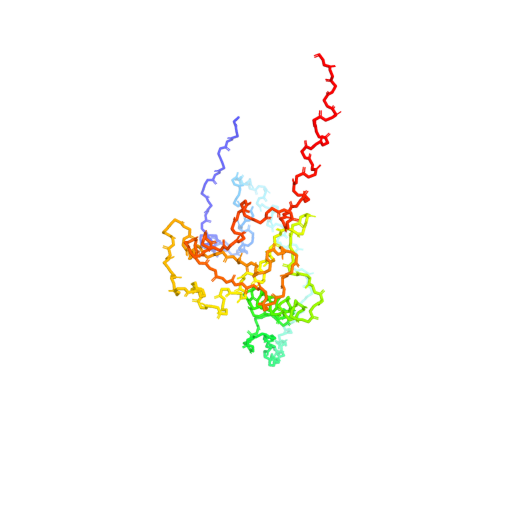 CA 1
ATOM 740 C C . SER A 1 93 ? -8.951 0.449 18.133 1.00 94.50 93 SER A C 1
ATOM 742 O O . SER A 1 93 ? -9.641 0.137 17.155 1.00 94.50 93 SER A O 1
ATOM 744 N N . VAL A 1 94 ? -8.125 1.500 18.126 1.00 94.12 94 VAL A N 1
ATOM 745 C CA . VAL A 1 94 ? -7.862 2.330 16.935 1.00 94.12 94 VAL A CA 1
ATOM 746 C C . VAL A 1 94 ? -7.256 1.491 15.804 1.00 94.12 94 VAL A C 1
AT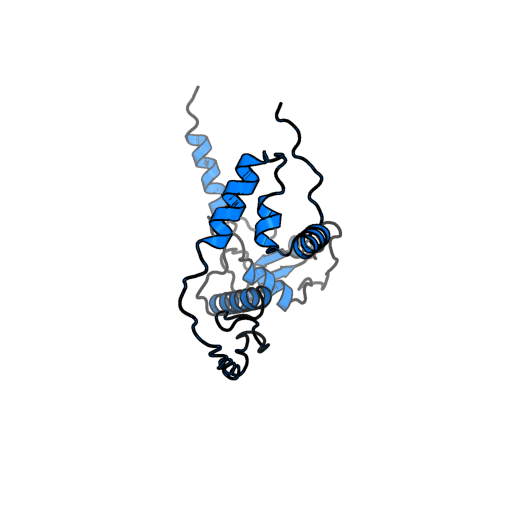OM 748 O O . VAL A 1 94 ? -7.592 1.686 14.638 1.00 94.12 94 VAL A O 1
ATOM 751 N N . SER A 1 95 ? -6.436 0.485 16.129 1.00 95.81 95 SER A N 1
ATOM 752 C CA . SER A 1 95 ? -5.874 -0.433 15.131 1.00 95.81 95 SER A CA 1
ATOM 753 C C . SER A 1 95 ? -6.951 -1.237 14.396 1.00 95.81 95 SER A C 1
ATOM 755 O O . SER A 1 95 ? -6.893 -1.364 13.174 1.00 95.81 95 SER A O 1
ATOM 757 N N . CYS A 1 96 ? -7.986 -1.718 15.095 1.00 96.06 96 CYS A N 1
ATOM 758 C CA . CYS A 1 96 ? -9.107 -2.398 14.445 1.00 96.06 96 CYS A CA 1
ATOM 759 C C . CYS A 1 96 ? -9.924 -1.444 13.572 1.00 96.06 96 CYS A C 1
ATOM 761 O O . CYS A 1 96 ? -10.281 -1.813 12.458 1.00 96.06 96 CYS A O 1
ATOM 763 N N . GLN A 1 97 ? -10.168 -0.216 14.032 1.00 96.12 97 GLN A N 1
ATOM 764 C CA . GLN A 1 97 ? -10.827 0.801 13.212 1.00 96.12 97 GLN A CA 1
ATOM 765 C C . GLN A 1 97 ? -10.043 1.084 11.919 1.00 96.12 97 GLN A C 1
ATOM 767 O O . GLN A 1 97 ? -10.622 1.091 10.833 1.00 96.12 97 GLN A O 1
ATOM 772 N N . SER A 1 98 ? -8.725 1.270 12.029 1.00 96.44 98 SER A N 1
ATOM 773 C CA . SER A 1 98 ? -7.829 1.492 10.888 1.00 96.44 98 SER A CA 1
ATOM 774 C C . SER A 1 98 ? -7.828 0.304 9.922 1.00 96.44 98 SER A C 1
ATOM 776 O O . SER A 1 98 ? -7.922 0.493 8.711 1.00 96.44 98 SER A O 1
ATOM 778 N N . ARG A 1 99 ? -7.819 -0.929 10.444 1.00 96.12 99 ARG A N 1
ATOM 779 C CA . ARG A 1 99 ? -7.912 -2.151 9.634 1.00 96.12 99 ARG A CA 1
ATOM 780 C C . ARG A 1 99 ? -9.236 -2.256 8.878 1.00 96.12 99 ARG A C 1
ATOM 782 O O . ARG A 1 99 ? -9.205 -2.551 7.692 1.00 96.12 99 ARG A O 1
ATOM 789 N N . GLU A 1 100 ? -10.382 -1.964 9.502 1.00 96.69 100 GLU A N 1
ATOM 790 C CA . GLU A 1 100 ? -11.658 -1.955 8.762 1.00 96.69 100 GLU A CA 1
ATOM 791 C C . GLU A 1 100 ? -11.642 -0.898 7.650 1.00 96.69 100 GLU A C 1
ATOM 793 O O . GLU A 1 100 ? -12.058 -1.181 6.528 1.00 96.69 100 GLU A O 1
ATOM 798 N N . ARG A 1 101 ? -11.132 0.310 7.936 1.00 96.44 101 ARG A N 1
ATOM 799 C CA . ARG A 1 101 ? -11.011 1.381 6.936 1.00 96.44 101 ARG A CA 1
ATOM 800 C C . ARG A 1 101 ? -10.118 0.958 5.767 1.00 96.44 101 ARG A C 1
ATOM 802 O O . ARG A 1 101 ? -10.495 1.174 4.620 1.00 96.44 101 ARG A O 1
ATOM 809 N N . HIS A 1 102 ? -8.969 0.347 6.053 1.00 96.81 102 HIS A N 1
ATOM 810 C CA . HIS A 1 102 ? -8.056 -0.175 5.040 1.00 96.81 102 HIS A CA 1
ATOM 811 C C . HIS A 1 102 ? -8.731 -1.242 4.169 1.00 96.81 102 HIS A C 1
ATOM 813 O O . HIS A 1 102 ? -8.758 -1.093 2.951 1.00 96.81 102 HIS A O 1
ATOM 819 N N . ASN A 1 103 ? -9.355 -2.251 4.785 1.00 96.44 103 ASN A N 1
ATOM 820 C CA . ASN A 1 103 ? -10.027 -3.333 4.063 1.00 96.44 103 ASN A CA 1
ATOM 821 C C . ASN A 1 103 ? -11.143 -2.802 3.154 1.00 96.44 103 ASN A C 1
ATOM 823 O O . ASN A 1 103 ? -11.261 -3.228 2.009 1.00 96.44 103 ASN A O 1
ATOM 827 N N . LYS A 1 104 ? -11.934 -1.836 3.637 1.00 96.81 104 LYS A N 1
ATOM 828 C CA . LYS A 1 104 ? -12.978 -1.180 2.837 1.00 96.81 104 LYS A CA 1
ATOM 829 C C . LYS A 1 104 ? -12.406 -0.415 1.648 1.00 96.81 104 LYS A C 1
ATOM 831 O O . LYS A 1 104 ? -12.931 -0.553 0.549 1.00 96.81 104 LYS A O 1
ATOM 836 N N . ALA A 1 105 ? -11.333 0.348 1.856 1.00 96.94 105 ALA A N 1
ATOM 837 C CA . ALA A 1 105 ? -10.676 1.091 0.784 1.00 96.94 105 ALA A CA 1
ATOM 838 C C . ALA A 1 105 ? -10.115 0.155 -0.299 1.00 96.94 105 ALA A C 1
ATOM 840 O O . ALA A 1 105 ? -10.316 0.408 -1.481 1.00 96.94 105 ALA A O 1
ATOM 841 N N . ILE A 1 106 ? -9.474 -0.953 0.091 1.00 97.94 106 ILE A N 1
ATOM 842 C CA . ILE A 1 106 ? -8.971 -1.957 -0.858 1.00 97.94 106 ILE A CA 1
ATOM 843 C C . ILE A 1 106 ? -10.108 -2.644 -1.607 1.00 97.94 106 ILE A C 1
ATOM 845 O O . ILE A 1 106 ? -10.007 -2.826 -2.815 1.00 97.94 106 ILE A O 1
ATOM 849 N N . ALA A 1 107 ? -11.200 -2.987 -0.925 1.00 97.56 107 ALA A N 1
ATOM 850 C CA . ALA A 1 107 ? -12.353 -3.597 -1.575 1.00 97.56 107 ALA A CA 1
ATOM 851 C C . ALA A 1 107 ? -12.989 -2.658 -2.618 1.00 97.56 107 ALA A C 1
ATOM 853 O O . ALA A 1 107 ? -13.284 -3.099 -3.723 1.00 97.56 107 ALA A O 1
ATOM 854 N N . ALA A 1 108 ? -13.150 -1.370 -2.296 1.00 97.31 108 ALA A N 1
ATOM 855 C CA . ALA A 1 108 ? -13.659 -0.365 -3.233 1.00 97.31 108 ALA A CA 1
ATOM 856 C C . ALA A 1 108 ? -12.720 -0.166 -4.437 1.00 97.31 108 ALA A C 1
ATOM 858 O O . ALA A 1 108 ? -13.164 -0.152 -5.581 1.00 97.31 108 ALA A O 1
ATOM 859 N N . TRP A 1 109 ? -11.410 -0.073 -4.193 1.00 97.69 109 TRP A N 1
ATOM 860 C CA . TRP A 1 109 ? -10.392 0.021 -5.243 1.00 97.69 109 TRP A CA 1
ATOM 861 C C . TRP A 1 109 ? -10.400 -1.193 -6.182 1.00 97.69 109 TRP A C 1
ATOM 863 O O . TRP A 1 109 ? -10.466 -1.017 -7.394 1.00 97.69 109 TRP A O 1
ATOM 873 N N . LYS A 1 110 ? -10.437 -2.420 -5.645 1.00 96.81 110 LYS A N 1
ATOM 874 C CA . LYS A 1 110 ? -10.509 -3.649 -6.455 1.00 96.81 110 LYS A CA 1
ATOM 875 C C . LYS A 1 110 ? -11.789 -3.751 -7.290 1.00 96.81 110 LYS A C 1
ATOM 877 O O . LYS A 1 110 ? -11.760 -4.341 -8.361 1.00 96.81 110 LYS A O 1
ATOM 882 N N . ARG A 1 111 ? -12.900 -3.171 -6.821 1.00 97.06 111 ARG A N 1
ATOM 883 C CA . ARG A 1 111 ? -14.158 -3.075 -7.586 1.00 97.06 111 ARG A CA 1
ATOM 884 C C . ARG A 1 111 ? -14.176 -1.930 -8.605 1.00 97.06 111 ARG A C 1
ATOM 886 O O . ARG A 1 111 ? -15.157 -1.788 -9.322 1.00 97.06 111 ARG A O 1
ATOM 893 N N . GLY A 1 112 ? -13.130 -1.104 -8.665 1.00 94.75 112 GLY A N 1
ATOM 894 C CA . GLY A 1 112 ? -13.074 0.058 -9.554 1.00 94.75 112 GLY A CA 1
ATOM 895 C C . GLY A 1 112 ? -13.905 1.259 -9.087 1.00 94.75 112 GLY A C 1
ATOM 896 O O . GLY A 1 112 ? -14.034 2.228 -9.824 1.00 94.75 112 GLY A O 1
ATOM 897 N N . GLU A 1 113 ? -14.429 1.245 -7.857 1.00 96.12 113 GLU A N 1
ATOM 898 C CA . GLU A 1 113 ? -15.167 2.376 -7.266 1.00 96.12 113 GLU A CA 1
ATOM 899 C C . GLU A 1 113 ? -14.239 3.549 -6.901 1.00 96.12 113 GLU A C 1
ATOM 901 O O . GLU A 1 113 ? -14.696 4.660 -6.636 1.00 96.12 113 GLU A O 1
ATOM 906 N N . SER A 1 114 ? -12.923 3.311 -6.859 1.00 93.00 114 SER A N 1
ATOM 907 C CA . SER A 1 114 ? -11.913 4.351 -6.660 1.00 93.00 114 SER A CA 1
ATOM 908 C C . SER A 1 114 ? -10.705 4.125 -7.566 1.00 93.00 114 SER A C 1
ATOM 910 O O . SER A 1 114 ? -10.277 2.991 -7.770 1.00 93.00 114 SER A O 1
ATOM 912 N N . ASP A 1 115 ? -10.133 5.219 -8.070 1.00 92.88 115 ASP A N 1
ATOM 913 C CA . ASP A 1 115 ? -9.001 5.238 -9.010 1.00 92.88 115 ASP A CA 1
ATOM 914 C C . ASP A 1 115 ? -7.642 4.904 -8.363 1.00 92.88 115 ASP A C 1
ATOM 916 O O . ASP A 1 115 ? -6.626 4.821 -9.052 1.00 92.88 115 ASP A O 1
ATOM 920 N N . GLY A 1 116 ? -7.603 4.720 -7.039 1.00 93.44 116 GLY A N 1
ATOM 921 C CA . GLY A 1 116 ? -6.377 4.434 -6.295 1.00 93.44 116 GLY A CA 1
ATOM 922 C C . GLY A 1 116 ? -5.392 5.608 -6.231 1.00 93.44 116 GLY A C 1
ATOM 923 O O . GLY A 1 116 ? -4.230 5.383 -5.884 1.00 93.44 116 GLY A O 1
ATOM 924 N N . LEU A 1 117 ? -5.824 6.839 -6.528 1.00 93.31 117 LEU A N 1
ATOM 925 C CA . LEU A 1 117 ? -4.986 8.040 -6.541 1.00 93.31 117 LEU A CA 1
ATOM 926 C C . LEU A 1 117 ? -5.267 8.962 -5.350 1.00 93.31 117 LEU A C 1
ATOM 928 O O . LEU A 1 117 ? -6.367 9.022 -4.804 1.00 93.31 117 LEU A O 1
ATOM 932 N N . VAL A 1 118 ? -4.247 9.716 -4.945 1.00 92.19 118 VAL A N 1
ATOM 933 C CA . VAL A 1 118 ? -4.318 10.764 -3.917 1.00 92.19 118 VAL A CA 1
ATOM 934 C C . VAL A 1 118 ? -3.520 11.995 -4.339 1.00 92.19 118 VAL A C 1
ATOM 936 O O . VAL A 1 118 ? -2.755 11.960 -5.303 1.00 92.19 118 VAL A O 1
ATOM 939 N N . GLY A 1 119 ? -3.679 13.076 -3.575 1.00 86.19 119 GLY A N 1
ATOM 940 C CA . GLY A 1 119 ? -3.048 14.366 -3.834 1.00 86.19 119 GLY A CA 1
ATOM 941 C C . GLY A 1 119 ? -3.970 15.306 -4.604 1.00 86.19 119 GLY A C 1
ATOM 942 O O . GLY A 1 119 ? -4.944 14.878 -5.221 1.00 86.19 119 GLY A O 1
ATOM 943 N N . ARG A 1 120 ? -3.651 16.605 -4.568 1.00 82.81 120 ARG A N 1
ATOM 944 C CA . ARG A 1 120 ? -4.432 17.655 -5.247 1.00 82.81 120 ARG A CA 1
ATOM 945 C C . ARG A 1 120 ? -4.618 17.360 -6.737 1.00 82.81 120 ARG A C 1
ATOM 947 O O . ARG A 1 120 ? -5.681 17.627 -7.281 1.00 82.81 120 ARG A O 1
ATOM 954 N N . PHE A 1 121 ? -3.591 16.788 -7.361 1.00 82.75 121 PHE A N 1
ATOM 955 C CA . PHE A 1 121 ? -3.556 16.475 -8.787 1.00 82.75 121 PHE A CA 1
ATOM 956 C C . PHE A 1 121 ? -3.796 14.990 -9.092 1.00 82.75 121 PHE A C 1
ATOM 958 O O . PHE A 1 121 ? -3.589 14.577 -10.229 1.00 82.75 121 PHE A O 1
ATOM 965 N N . LYS A 1 122 ? -4.208 14.181 -8.099 1.00 85.00 122 LYS A N 1
ATOM 966 C CA . LYS A 1 122 ? -4.410 12.727 -8.249 1.00 85.00 122 LYS A CA 1
ATOM 967 C C . LYS A 1 122 ? -3.231 12.044 -8.947 1.00 85.00 122 LYS A C 1
ATOM 969 O O . LYS A 1 122 ? -3.364 11.365 -9.957 1.00 85.00 122 LYS A O 1
ATOM 974 N N . ASP A 1 123 ? -2.042 12.277 -8.427 1.00 86.00 123 ASP A N 1
ATOM 975 C CA . ASP A 1 123 ? -0.780 11.985 -9.101 1.00 86.00 123 ASP A CA 1
ATOM 976 C C . ASP A 1 123 ? 0.123 11.061 -8.274 1.00 86.00 123 ASP A C 1
ATOM 978 O O . ASP A 1 123 ? 1.279 10.819 -8.628 1.00 86.00 123 ASP A O 1
ATOM 982 N N . ALA A 1 124 ? -0.390 10.544 -7.160 1.00 90.94 124 ALA A N 1
ATOM 983 C CA . ALA A 1 124 ? 0.291 9.593 -6.302 1.00 90.94 124 ALA A CA 1
ATOM 984 C C . ALA A 1 124 ? -0.618 8.406 -5.985 1.00 90.94 124 ALA A C 1
ATOM 986 O O . ALA A 1 124 ? -1.804 8.576 -5.724 1.00 90.94 124 ALA A O 1
ATOM 987 N N . VAL A 1 125 ? -0.036 7.208 -5.932 1.00 95.69 125 VAL A N 1
ATOM 988 C CA . VAL A 1 125 ? -0.735 5.994 -5.489 1.00 95.69 125 VAL A CA 1
ATOM 989 C C . VAL A 1 125 ? -1.191 6.159 -4.035 1.00 95.69 125 VAL A C 1
ATOM 991 O O . VAL A 1 125 ? -0.408 6.570 -3.168 1.00 95.69 125 VAL A O 1
ATOM 994 N N . ALA A 1 126 ? -2.449 5.824 -3.762 1.00 96.19 126 ALA A N 1
ATOM 995 C CA . ALA A 1 126 ? -3.067 5.950 -2.452 1.00 96.19 126 ALA A CA 1
ATOM 996 C C . ALA A 1 126 ? -2.355 5.102 -1.386 1.00 96.19 126 ALA A C 1
ATOM 998 O O . ALA A 1 126 ? -1.891 3.989 -1.639 1.00 96.19 126 ALA A O 1
ATOM 999 N N . VAL A 1 127 ? -2.315 5.606 -0.149 1.00 95.69 127 VAL A N 1
ATOM 1000 C CA . VAL A 1 127 ? -1.677 4.914 0.987 1.00 95.69 127 VAL A CA 1
ATOM 1001 C C . VAL A 1 127 ? -2.242 3.503 1.224 1.00 95.69 127 VAL A C 1
ATOM 1003 O O . VAL A 1 127 ? -1.435 2.594 1.422 1.00 95.69 127 VAL A O 1
ATOM 1006 N N . PRO A 1 128 ? -3.573 3.258 1.170 1.00 96.81 128 PRO A N 1
ATOM 1007 C CA . PRO A 1 128 ? -4.107 1.903 1.279 1.00 96.81 128 PRO A CA 1
ATOM 1008 C C . PRO A 1 128 ? -3.538 0.971 0.210 1.00 96.81 128 PRO A C 1
ATOM 1010 O O . PRO A 1 128 ? -3.081 -0.110 0.557 1.00 96.81 128 PRO A O 1
ATOM 1013 N N . VAL A 1 129 ? -3.478 1.408 -1.052 1.00 98.06 129 VAL A N 1
ATOM 1014 C CA . VAL A 1 129 ? -2.948 0.606 -2.167 1.00 98.06 129 VAL A CA 1
ATOM 1015 C C . VAL A 1 129 ? -1.465 0.291 -1.958 1.00 98.06 129 VAL A C 1
ATOM 1017 O O . VAL A 1 129 ? -1.066 -0.865 -2.047 1.00 98.06 129 VAL A O 1
ATOM 1020 N N . LYS A 1 130 ? -0.648 1.279 -1.566 1.00 97.50 130 LYS A N 1
ATOM 1021 C CA . LYS A 1 130 ? 0.771 1.049 -1.229 1.00 97.50 130 LYS A CA 1
ATOM 1022 C C . LYS A 1 130 ? 0.945 0.026 -0.106 1.00 97.50 130 LYS A C 1
ATOM 1024 O O . LYS A 1 130 ? 1.817 -0.835 -0.187 1.00 97.50 130 LYS A O 1
ATOM 1029 N N . ARG A 1 131 ? 0.124 0.119 0.944 1.00 97.44 131 ARG A N 1
ATOM 1030 C CA . ARG A 1 131 ? 0.130 -0.844 2.052 1.00 97.44 131 ARG A CA 1
ATOM 1031 C C . ARG A 1 131 ? -0.252 -2.243 1.568 1.00 97.44 131 ARG A C 1
ATOM 1033 O O . ARG A 1 131 ? 0.440 -3.194 1.907 1.00 97.44 131 ARG A O 1
ATOM 1040 N N . TYR A 1 132 ? -1.299 -2.348 0.754 1.00 98.25 132 TYR A N 1
ATOM 1041 C CA . TYR A 1 132 ? -1.738 -3.612 0.173 1.00 98.25 132 TYR A CA 1
ATOM 1042 C C . TYR A 1 132 ? -0.641 -4.273 -0.666 1.00 98.25 132 TYR A C 1
ATOM 1044 O O . TYR A 1 132 ? -0.379 -5.455 -0.487 1.00 98.25 132 TYR A O 1
ATOM 1052 N N . LEU A 1 133 ? 0.054 -3.516 -1.522 1.00 98.31 133 LEU A N 1
ATOM 1053 C CA . LEU A 1 133 ? 1.167 -4.047 -2.317 1.00 98.31 133 LEU A CA 1
ATOM 1054 C C . LEU A 1 133 ? 2.301 -4.566 -1.425 1.00 98.31 133 LEU A C 1
ATOM 1056 O O . LEU A 1 133 ? 2.827 -5.647 -1.669 1.00 98.31 133 LEU A O 1
ATOM 1060 N N . ARG A 1 134 ? 2.652 -3.841 -0.355 1.00 98.06 134 ARG A N 1
ATOM 1061 C CA . ARG A 1 134 ? 3.652 -4.318 0.614 1.00 98.06 134 ARG A CA 1
ATOM 1062 C C . ARG A 1 134 ? 3.221 -5.616 1.290 1.00 98.06 134 ARG A C 1
ATOM 1064 O O . ARG A 1 134 ? 4.048 -6.506 1.422 1.00 98.06 134 ARG A O 1
ATOM 1071 N N . GLU A 1 135 ? 1.957 -5.744 1.685 1.00 97.75 135 GLU A N 1
ATOM 1072 C CA . GLU A 1 135 ? 1.427 -6.988 2.262 1.00 97.75 135 GLU A CA 1
ATOM 1073 C C . GLU A 1 135 ? 1.425 -8.129 1.225 1.00 97.75 135 GLU A C 1
ATOM 1075 O O . GLU A 1 135 ? 1.918 -9.211 1.520 1.00 97.75 135 GLU A O 1
ATOM 1080 N N . LYS A 1 136 ? 0.968 -7.873 -0.009 1.00 97.75 136 LYS A N 1
ATOM 1081 C CA . LYS A 1 136 ? 0.912 -8.844 -1.118 1.00 97.75 136 LYS A CA 1
ATOM 1082 C C . LYS A 1 136 ? 2.284 -9.412 -1.491 1.00 97.75 136 LYS A C 1
ATOM 1084 O O . LYS A 1 136 ? 2.392 -10.599 -1.774 1.00 97.75 136 LYS A O 1
ATOM 1089 N N . TYR A 1 137 ? 3.316 -8.572 -1.509 1.00 98.00 137 TYR A N 1
ATOM 1090 C CA . TYR A 1 137 ? 4.681 -8.967 -1.874 1.00 98.00 137 TYR A CA 1
ATOM 1091 C C . TYR A 1 137 ? 5.566 -9.272 -0.659 1.00 98.00 137 TYR A C 1
ATOM 1093 O O . TYR A 1 137 ? 6.790 -9.279 -0.776 1.00 98.00 137 TYR A O 1
ATOM 1101 N N . ASN A 1 138 ? 4.980 -9.489 0.524 1.00 98.00 138 ASN A N 1
ATOM 1102 C CA . ASN A 1 138 ? 5.699 -9.758 1.776 1.00 98.00 138 ASN A CA 1
ATOM 1103 C C . ASN A 1 138 ? 6.814 -8.736 2.077 1.00 98.00 138 ASN A C 1
ATOM 1105 O O . ASN A 1 138 ? 7.845 -9.071 2.658 1.00 98.00 138 ASN A O 1
ATOM 1109 N N . ASN A 1 139 ? 6.605 -7.483 1.670 1.00 98.00 139 ASN A N 1
ATOM 1110 C CA . ASN A 1 139 ? 7.549 -6.375 1.770 1.00 98.00 139 ASN A CA 1
ATOM 1111 C C . ASN A 1 139 ? 8.902 -6.662 1.086 1.00 98.00 139 ASN A C 1
ATOM 1113 O O . ASN A 1 139 ? 9.950 -6.248 1.581 1.00 98.00 139 ASN A O 1
ATOM 1117 N N . LYS A 1 140 ? 8.865 -7.362 -0.056 1.00 98.56 140 LYS A N 1
ATOM 1118 C CA . LYS A 1 140 ? 10.011 -7.700 -0.909 1.00 98.56 140 LYS A CA 1
ATOM 1119 C C . LYS A 1 140 ? 9.835 -7.136 -2.316 1.00 98.56 140 LYS A C 1
ATOM 1121 O O . LYS A 1 140 ? 8.717 -6.882 -2.763 1.00 98.56 140 LYS A O 1
ATOM 1126 N N . CYS A 1 141 ? 10.946 -6.963 -3.024 1.00 98.62 141 CYS A N 1
ATOM 1127 C CA . CYS A 1 141 ? 10.929 -6.694 -4.456 1.00 98.62 141 CYS A CA 1
ATOM 1128 C C . CYS A 1 141 ? 10.276 -7.864 -5.202 1.00 98.62 141 CYS A C 1
ATOM 1130 O O . CYS A 1 141 ? 10.703 -9.006 -5.045 1.00 98.62 141 CYS A O 1
ATOM 1132 N N . TYR A 1 142 ? 9.297 -7.572 -6.055 1.00 98.06 142 TYR A N 1
ATOM 1133 C CA . TYR A 1 142 ? 8.631 -8.564 -6.893 1.00 98.06 142 TYR A CA 1
ATOM 1134 C C . TYR A 1 142 ? 9.602 -9.277 -7.847 1.00 98.06 142 TYR A C 1
ATOM 1136 O O . TYR A 1 142 ? 9.490 -10.481 -8.042 1.00 98.06 142 TYR A O 1
ATOM 1144 N N . LYS A 1 143 ? 10.582 -8.549 -8.401 1.00 97.81 143 LYS A N 1
ATOM 1145 C CA . LYS A 1 143 ? 11.498 -9.071 -9.426 1.00 97.81 143 LYS A CA 1
ATOM 1146 C C . LYS A 1 143 ? 12.664 -9.881 -8.857 1.00 97.81 143 LYS A C 1
ATOM 1148 O O . LYS A 1 143 ? 12.978 -10.939 -9.381 1.00 97.81 143 LYS A O 1
ATOM 1153 N N . CYS A 1 144 ? 13.330 -9.376 -7.816 1.00 98.19 144 CYS A N 1
ATOM 1154 C CA . CYS A 1 144 ? 14.562 -9.982 -7.288 1.00 98.19 144 CYS A CA 1
ATOM 1155 C C . CYS A 1 144 ? 14.474 -10.440 -5.826 1.00 98.19 144 CYS A C 1
ATOM 1157 O O . CYS A 1 144 ? 15.455 -10.934 -5.284 1.00 98.19 144 CYS A O 1
ATOM 1159 N N . GLY A 1 145 ? 13.345 -10.228 -5.146 1.00 98.38 145 GLY A N 1
ATOM 1160 C CA . GLY A 1 145 ? 13.170 -10.608 -3.741 1.00 98.38 145 GLY A CA 1
ATOM 1161 C C . GLY A 1 145 ? 13.880 -9.716 -2.714 1.00 98.38 145 GLY A C 1
ATOM 1162 O O . GLY A 1 145 ? 13.648 -9.901 -1.520 1.00 98.38 145 GLY A O 1
ATOM 1163 N N . TRP A 1 146 ? 14.689 -8.735 -3.141 1.00 98.44 146 TRP A N 1
ATOM 1164 C CA . TRP A 1 146 ? 15.419 -7.830 -2.243 1.00 98.44 146 TRP A CA 1
ATOM 1165 C C . TRP A 1 146 ? 14.500 -7.124 -1.242 1.00 98.44 146 TRP A C 1
ATOM 1167 O O . TRP A 1 146 ? 13.423 -6.636 -1.609 1.00 98.44 146 TRP A O 1
ATOM 1177 N N . ASN A 1 147 ? 14.935 -7.062 0.016 1.00 98.25 147 ASN A N 1
ATOM 1178 C CA . ASN A 1 147 ? 14.134 -6.549 1.122 1.00 98.25 147 ASN A CA 1
ATOM 1179 C C . ASN A 1 147 ? 14.950 -5.962 2.284 1.00 98.25 147 ASN A C 1
ATOM 1181 O O . ASN A 1 147 ? 14.502 -6.011 3.431 1.00 98.25 147 ASN A O 1
ATOM 1185 N N . GLU A 1 148 ? 16.134 -5.416 2.014 1.00 98.12 148 GLU A N 1
ATOM 1186 C CA . GLU A 1 148 ? 16.938 -4.808 3.073 1.00 98.12 148 GLU A CA 1
ATOM 1187 C C . GLU A 1 148 ? 16.253 -3.570 3.656 1.00 98.12 148 GLU A C 1
ATOM 1189 O O . GLU A 1 148 ? 15.657 -2.745 2.954 1.00 98.12 148 GLU A O 1
ATOM 1194 N N . ILE A 1 149 ? 16.337 -3.455 4.977 1.00 98.31 149 ILE A N 1
ATOM 1195 C CA . ILE A 1 149 ? 15.770 -2.338 5.719 1.00 98.31 149 ILE A CA 1
ATOM 1196 C C . ILE A 1 149 ? 16.765 -1.187 5.664 1.00 98.31 149 ILE A C 1
ATOM 1198 O O . ILE A 1 149 ? 17.916 -1.325 6.068 1.00 98.31 149 ILE A O 1
ATOM 1202 N N . ASN A 1 150 ? 16.309 -0.026 5.201 1.00 97.38 150 ASN A N 1
ATOM 1203 C CA . ASN A 1 150 ? 17.110 1.181 5.296 1.00 97.38 150 ASN A CA 1
ATOM 1204 C C . ASN A 1 150 ? 17.221 1.589 6.786 1.00 97.38 150 ASN A C 1
ATOM 1206 O O . ASN A 1 150 ? 16.184 1.808 7.419 1.00 97.38 150 ASN A O 1
ATOM 1210 N N . PRO A 1 151 ? 18.437 1.728 7.348 1.00 97.69 151 PRO A N 1
ATOM 1211 C CA . PRO A 1 151 ? 18.634 1.918 8.789 1.00 97.69 151 PRO A CA 1
ATOM 1212 C C . PRO A 1 151 ? 18.123 3.268 9.306 1.00 97.69 151 PRO A C 1
ATOM 1214 O O . PRO A 1 151 ? 17.761 3.379 10.472 1.00 97.69 151 PRO A O 1
ATOM 1217 N N . TYR A 1 152 ? 18.050 4.286 8.447 1.00 97.56 152 TYR A N 1
ATOM 1218 C CA . TYR A 1 152 ? 17.556 5.610 8.819 1.00 97.56 152 TYR A CA 1
ATOM 1219 C C . TYR A 1 152 ? 16.023 5.662 8.869 1.00 97.56 152 TYR A C 1
ATOM 1221 O O . TYR A 1 152 ? 15.433 6.226 9.784 1.00 97.56 152 TYR A O 1
ATOM 1229 N N . THR A 1 153 ? 15.361 5.065 7.877 1.00 96.81 153 THR A N 1
ATOM 1230 C CA . THR A 1 153 ? 13.892 5.112 7.751 1.00 96.81 153 THR A CA 1
ATOM 1231 C C . THR A 1 153 ? 13.179 3.944 8.434 1.00 96.81 153 THR A C 1
ATOM 1233 O O . THR A 1 153 ? 11.967 4.006 8.635 1.00 96.81 153 THR A O 1
ATOM 1236 N N . GLY A 1 154 ? 13.895 2.860 8.747 1.00 97.56 154 GLY A N 1
ATOM 1237 C CA . GLY A 1 154 ? 13.328 1.634 9.311 1.00 97.56 154 GLY A CA 1
ATOM 1238 C C . GLY A 1 154 ? 12.414 0.863 8.351 1.00 97.56 154 GLY A C 1
ATOM 1239 O O . GLY A 1 154 ? 11.685 -0.027 8.785 1.00 97.56 154 GLY A O 1
ATOM 1240 N N . ILE A 1 155 ? 12.422 1.187 7.052 1.00 96.69 155 ILE A N 1
ATOM 1241 C CA . ILE A 1 155 ? 11.585 0.531 6.039 1.00 96.69 155 ILE A CA 1
ATOM 1242 C C . ILE A 1 155 ? 12.416 0.010 4.869 1.00 96.69 155 ILE A C 1
ATOM 1244 O O . ILE A 1 155 ? 13.468 0.546 4.533 1.00 96.69 155 ILE A O 1
ATOM 1248 N N . VAL A 1 156 ? 11.894 -1.010 4.191 1.00 97.94 156 VAL A N 1
ATOM 1249 C CA . VAL A 1 156 ? 12.433 -1.452 2.901 1.00 97.94 156 VAL A CA 1
ATOM 1250 C C . VAL A 1 156 ? 12.039 -0.421 1.831 1.00 97.94 156 VAL A C 1
ATOM 1252 O O . VAL A 1 156 ? 10.829 -0.178 1.655 1.00 97.94 156 VAL A O 1
ATOM 1255 N N . PRO A 1 157 ? 12.996 0.195 1.108 1.00 97.56 157 PRO A N 1
ATOM 1256 C CA . PRO A 1 157 ? 12.744 1.301 0.182 1.00 97.56 157 PRO A CA 1
ATOM 1257 C C . PRO A 1 157 ? 12.203 0.814 -1.172 1.00 97.56 157 PRO A C 1
ATOM 1259 O O . PRO A 1 157 ? 12.768 1.067 -2.231 1.00 97.56 157 PRO A O 1
ATOM 1262 N N . LEU A 1 158 ? 11.081 0.100 -1.134 1.00 98.25 158 LEU A N 1
ATOM 1263 C CA . LEU A 1 158 ? 10.364 -0.358 -2.317 1.00 98.25 158 LEU A CA 1
ATOM 1264 C C . LEU A 1 158 ? 9.521 0.763 -2.936 1.00 98.25 158 LEU A C 1
ATOM 1266 O O . LEU A 1 158 ? 8.924 1.581 -2.225 1.00 98.25 158 LEU A O 1
ATOM 1270 N N . GLN A 1 159 ? 9.435 0.747 -4.261 1.00 97.06 159 GLN A N 1
ATOM 1271 C CA . GLN A 1 159 ? 8.731 1.702 -5.109 1.00 97.06 159 GLN A CA 1
ATOM 1272 C C . GLN A 1 159 ? 7.633 0.981 -5.894 1.00 97.06 159 GLN A C 1
ATOM 1274 O O . GLN A 1 159 ? 7.772 -0.195 -6.224 1.00 97.06 159 GLN A O 1
ATOM 1279 N N . VAL A 1 160 ? 6.524 1.676 -6.149 1.00 97.44 160 VAL A N 1
ATOM 1280 C CA . VAL A 1 160 ? 5.435 1.137 -6.971 1.00 97.44 160 VAL A CA 1
ATOM 1281 C C . VAL A 1 160 ? 5.726 1.471 -8.425 1.00 97.44 160 VAL A C 1
ATOM 1283 O O . VAL A 1 160 ? 5.870 2.654 -8.730 1.00 97.44 160 VAL A O 1
ATOM 1286 N N . GLU A 1 161 ? 5.762 0.451 -9.275 1.00 96.19 161 GLU A N 1
ATOM 1287 C CA . GLU A 1 161 ? 5.927 0.580 -10.721 1.00 96.19 161 GLU A CA 1
ATOM 1288 C C . GLU A 1 161 ? 4.603 0.322 -11.446 1.00 96.19 161 GLU A C 1
ATOM 1290 O O . GLU A 1 161 ? 3.837 -0.561 -11.054 1.00 96.19 161 GLU A O 1
ATOM 1295 N N . HIS A 1 162 ? 4.347 1.084 -12.510 1.00 95.88 162 HIS A N 1
ATOM 1296 C CA . HIS A 1 162 ? 3.202 0.911 -13.409 1.00 95.88 162 HIS A CA 1
ATOM 1297 C C . HIS A 1 162 ? 3.669 0.229 -14.692 1.00 95.88 162 HIS A C 1
ATOM 1299 O O . HIS A 1 162 ? 4.354 0.872 -15.474 1.00 95.88 162 HIS A O 1
ATOM 1305 N N . LYS A 1 163 ? 3.282 -1.023 -14.958 1.00 95.00 163 LYS A N 1
ATOM 1306 C CA . LYS A 1 163 ? 3.785 -1.796 -16.118 1.00 95.00 163 LYS A CA 1
ATOM 1307 C C . LYS A 1 163 ? 3.598 -1.088 -17.465 1.00 95.00 163 LYS A C 1
ATOM 1309 O O . LYS A 1 163 ? 4.443 -1.202 -18.346 1.00 95.00 163 LYS A O 1
ATOM 1314 N N . ASP A 1 164 ? 2.492 -0.366 -17.629 1.00 94.44 164 ASP A N 1
ATOM 1315 C CA . ASP A 1 164 ? 2.143 0.366 -18.854 1.00 94.44 164 ASP A CA 1
ATOM 1316 C C . ASP A 1 164 ? 2.726 1.795 -18.939 1.00 94.44 164 ASP A C 1
ATOM 1318 O O . ASP A 1 164 ? 2.559 2.485 -19.954 1.00 94.44 164 ASP A O 1
ATOM 1322 N N . GLY A 1 165 ? 3.386 2.265 -17.876 1.00 92.56 165 GLY A N 1
ATOM 1323 C CA . GLY A 1 165 ? 3.890 3.633 -17.736 1.00 92.56 165 GLY A CA 1
ATOM 1324 C C . GLY A 1 165 ? 2.813 4.690 -17.479 1.00 92.56 165 GLY A C 1
ATOM 1325 O O . GLY A 1 165 ? 3.140 5.865 -17.304 1.00 92.56 165 GLY A O 1
ATOM 1326 N N . ASN A 1 166 ? 1.534 4.319 -17.416 1.00 92.69 166 ASN A N 1
ATOM 1327 C CA . ASN A 1 166 ? 0.442 5.243 -17.145 1.00 92.69 166 ASN A CA 1
ATOM 1328 C C . ASN A 1 166 ? 0.162 5.318 -15.640 1.00 92.69 166 ASN A C 1
ATOM 1330 O O . ASN A 1 166 ? -0.523 4.474 -15.064 1.00 92.69 166 ASN A O 1
ATOM 1334 N N . TYR A 1 167 ? 0.597 6.410 -15.009 1.00 92.00 167 TYR A N 1
ATOM 1335 C CA . TYR A 1 167 ? 0.418 6.622 -13.567 1.00 92.00 167 TYR A CA 1
ATOM 1336 C C . TYR A 1 167 ? -1.049 6.646 -13.097 1.00 92.00 167 TYR A C 1
ATOM 1338 O O . TYR A 1 167 ? -1.311 6.526 -11.897 1.00 92.00 167 TYR A O 1
ATOM 1346 N N . ARG A 1 168 ? -2.011 6.846 -14.010 1.00 92.19 168 ARG A N 1
ATOM 1347 C CA . ARG A 1 168 ? -3.446 6.821 -13.695 1.00 92.19 168 ARG A CA 1
ATOM 1348 C C . ARG A 1 168 ? -4.024 5.408 -13.667 1.00 92.19 168 ARG A C 1
ATOM 1350 O O . ARG A 1 168 ? -5.061 5.202 -13.041 1.00 92.19 168 ARG A O 1
ATOM 1357 N N . ASN A 1 169 ? -3.372 4.439 -14.308 1.00 94.81 169 ASN A N 1
ATOM 1358 C CA . ASN A 1 169 ? -3.821 3.054 -14.322 1.00 94.81 169 ASN A CA 1
ATOM 1359 C C . ASN A 1 169 ? -3.356 2.324 -13.054 1.00 94.81 169 ASN A C 1
ATOM 1361 O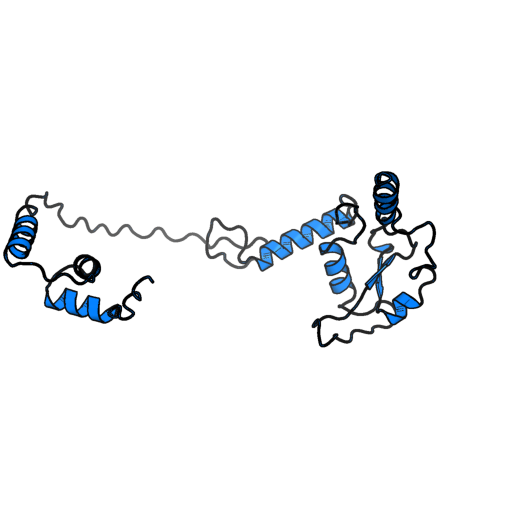 O . ASN A 1 169 ? -2.379 1.582 -13.058 1.00 94.81 169 ASN A O 1
ATOM 1365 N N . ASN A 1 170 ? -4.064 2.532 -11.946 1.00 95.88 170 ASN A N 1
ATOM 1366 C CA . ASN A 1 170 ? -3.747 1.874 -10.676 1.00 95.88 170 ASN A CA 1
ATOM 1367 C C . ASN A 1 170 ? -4.503 0.563 -10.486 1.00 95.88 170 ASN A C 1
ATOM 1369 O O . ASN A 1 170 ? -4.836 0.237 -9.354 1.00 95.88 170 ASN A O 1
ATOM 1373 N N . LYS A 1 171 ? -4.827 -0.181 -11.544 1.00 97.06 171 LYS A N 1
ATOM 1374 C CA . LYS A 1 171 ? -5.385 -1.528 -11.372 1.00 97.06 171 LYS A CA 1
ATOM 1375 C C . LYS A 1 171 ? -4.338 -2.457 -10.770 1.00 97.06 171 LYS A C 1
ATOM 1377 O O . LYS A 1 171 ? -3.148 -2.298 -11.027 1.00 97.06 171 LYS A O 1
ATOM 1382 N N . GLU A 1 172 ? -4.770 -3.426 -9.971 1.00 97.38 172 GLU A N 1
ATOM 1383 C CA . GLU A 1 172 ? -3.857 -4.320 -9.254 1.00 97.38 172 GLU A CA 1
ATOM 1384 C C . GLU A 1 172 ? -2.894 -5.051 -10.199 1.00 97.38 172 GLU A C 1
ATOM 1386 O O . GLU A 1 172 ? -1.709 -5.168 -9.897 1.00 97.38 172 GLU A O 1
ATOM 1391 N N . GLU A 1 173 ? -3.386 -5.506 -11.348 1.00 97.12 173 GLU A N 1
ATOM 1392 C CA . GLU A 1 173 ? -2.605 -6.204 -12.366 1.00 97.12 173 GLU A CA 1
ATOM 1393 C C . GLU A 1 173 ? -1.540 -5.326 -13.045 1.00 97.12 173 GLU A C 1
ATOM 1395 O O . GLU A 1 173 ? -0.551 -5.863 -13.555 1.00 97.12 173 GLU A O 1
ATOM 1400 N N . ASN A 1 174 ? -1.711 -3.999 -13.025 1.00 97.31 174 ASN A N 1
ATOM 1401 C CA . ASN A 1 174 ? -0.786 -3.035 -13.624 1.00 97.31 174 ASN A CA 1
ATOM 1402 C C . ASN A 1 174 ? 0.297 -2.551 -12.646 1.00 97.31 174 ASN A C 1
ATOM 1404 O O . ASN A 1 174 ? 1.256 -1.912 -13.074 1.00 97.31 174 ASN A O 1
ATOM 1408 N N . LEU A 1 175 ? 0.155 -2.835 -11.348 1.00 97.56 175 LEU A N 1
ATOM 1409 C CA . LEU A 1 175 ? 1.082 -2.370 -10.320 1.00 97.56 175 LEU A CA 1
ATOM 1410 C C . LEU A 1 175 ? 2.059 -3.468 -9.897 1.00 97.56 175 LEU A C 1
ATOM 1412 O O . LEU A 1 175 ? 1.664 -4.592 -9.593 1.00 97.56 175 LEU A O 1
ATOM 1416 N N . GLU A 1 176 ? 3.330 -3.102 -9.777 1.00 97.19 176 GLU A N 1
ATOM 1417 C CA . GLU A 1 176 ? 4.380 -3.934 -9.188 1.00 97.19 176 GLU A CA 1
ATOM 1418 C C . GLU A 1 176 ? 5.076 -3.203 -8.042 1.00 97.19 176 GLU A C 1
ATOM 1420 O O . GLU A 1 176 ? 5.046 -1.977 -7.954 1.00 97.19 176 GLU A O 1
ATOM 1425 N N . LEU A 1 177 ? 5.708 -3.958 -7.142 1.00 98.31 177 LEU A N 1
ATOM 1426 C CA . LEU A 1 177 ? 6.501 -3.406 -6.049 1.00 98.31 177 LEU A CA 1
ATOM 1427 C C . LEU A 1 177 ? 7.972 -3.777 -6.256 1.00 98.31 177 LEU A C 1
ATOM 1429 O O . LEU A 1 177 ? 8.348 -4.936 -6.100 1.00 98.31 177 LEU A O 1
ATOM 1433 N N . LEU A 1 178 ? 8.807 -2.807 -6.616 1.00 98.44 178 LEU A N 1
ATOM 1434 C CA . LEU A 1 178 ? 10.201 -3.022 -7.010 1.00 98.44 178 LEU A CA 1
ATOM 1435 C C . LEU A 1 178 ? 11.177 -2.353 -6.038 1.00 98.44 178 LEU A C 1
ATOM 1437 O O . LEU A 1 178 ? 10.868 -1.332 -5.428 1.00 98.44 178 LEU A O 1
ATOM 1441 N N . CYS A 1 179 ? 12.379 -2.911 -5.894 1.00 98.31 179 CYS A N 1
ATOM 1442 C CA . CYS A 1 179 ? 13.487 -2.205 -5.249 1.00 98.31 179 CYS A CA 1
ATOM 1443 C C . CYS A 1 179 ? 14.032 -1.091 -6.159 1.00 98.31 179 CYS A C 1
ATOM 1445 O O . CYS A 1 179 ? 13.799 -1.145 -7.369 1.00 98.31 179 CYS A O 1
ATOM 1447 N N . PRO A 1 180 ? 14.803 -0.122 -5.627 1.00 97.38 180 PRO A N 1
ATOM 1448 C CA . PRO A 1 180 ? 15.321 0.993 -6.422 1.00 97.38 180 PRO A CA 1
ATOM 1449 C C . PRO A 1 180 ? 16.144 0.540 -7.635 1.00 97.38 180 PRO A C 1
ATOM 1451 O O . PRO A 1 180 ? 16.001 1.111 -8.709 1.00 97.38 180 PRO A O 1
ATOM 1454 N N . ASN A 1 181 ? 16.926 -0.537 -7.489 1.00 97.75 181 ASN A N 1
ATOM 1455 C CA . ASN A 1 181 ? 17.764 -1.076 -8.563 1.00 97.75 181 ASN A CA 1
ATOM 1456 C C . ASN A 1 181 ? 16.952 -1.788 -9.652 1.00 97.75 181 ASN A C 1
ATOM 1458 O O . ASN A 1 181 ? 17.259 -1.672 -10.827 1.00 97.75 181 ASN A O 1
ATOM 1462 N N . CYS A 1 182 ? 15.908 -2.542 -9.297 1.00 98.00 182 CYS A N 1
ATOM 1463 C CA . CYS A 1 182 ? 15.044 -3.156 -10.312 1.00 98.00 182 CYS A CA 1
ATOM 1464 C C . CYS A 1 182 ? 14.157 -2.117 -10.996 1.00 98.00 182 CYS A C 1
ATOM 1466 O O . CYS A 1 182 ? 13.891 -2.240 -12.187 1.00 98.00 182 CYS A O 1
ATOM 1468 N N . HIS A 1 183 ? 13.714 -1.110 -10.243 1.00 97.25 183 HIS A N 1
ATOM 1469 C CA . HIS A 1 183 ? 12.896 -0.015 -10.742 1.00 97.25 183 HIS A CA 1
ATOM 1470 C C . HIS A 1 183 ? 13.672 0.876 -11.724 1.00 97.25 183 HIS A C 1
ATOM 1472 O O . HIS A 1 183 ? 13.118 1.297 -12.728 1.00 97.25 183 HIS A O 1
ATOM 1478 N N . SER A 1 184 ? 14.965 1.127 -11.492 1.00 96.69 184 SER A N 1
ATOM 1479 C CA . SER A 1 184 ? 15.795 1.906 -12.425 1.00 96.69 184 SER A CA 1
ATOM 1480 C C . SER A 1 184 ? 16.072 1.201 -13.757 1.00 96.69 184 SER A C 1
ATOM 1482 O O . SER A 1 184 ? 16.468 1.853 -14.719 1.00 96.69 184 SER A O 1
ATOM 1484 N N . LEU A 1 185 ? 15.856 -0.116 -13.820 1.00 96.69 185 LEU A N 1
ATOM 1485 C CA . LEU A 1 185 ? 16.045 -0.942 -15.014 1.00 96.69 185 LEU A CA 1
ATOM 1486 C C . LEU A 1 185 ? 14.758 -1.112 -15.835 1.00 96.69 185 LEU A C 1
ATOM 1488 O O . LEU A 1 185 ? 14.754 -1.879 -16.799 1.00 96.69 185 LEU A O 1
ATOM 1492 N N . THR A 1 186 ? 13.651 -0.469 -15.454 1.00 95.06 186 THR A N 1
ATOM 1493 C CA . THR A 1 186 ? 12.415 -0.544 -16.239 1.00 95.06 186 THR A CA 1
ATOM 1494 C C . THR A 1 186 ? 12.523 0.355 -17.477 1.00 95.06 186 THR A C 1
ATOM 1496 O O . THR A 1 186 ? 13.135 1.425 -17.423 1.00 95.06 186 THR A O 1
ATOM 1499 N N . PRO A 1 187 ? 11.921 -0.033 -18.618 1.00 92.94 187 PRO A N 1
ATOM 1500 C CA . PRO A 1 187 ? 12.015 0.737 -19.866 1.00 92.94 187 PRO A CA 1
ATOM 1501 C C . PRO A 1 187 ? 11.328 2.111 -19.789 1.00 92.94 187 PRO A C 1
ATOM 1503 O O . PRO A 1 187 ? 11.510 2.952 -20.662 1.00 92.94 187 PRO A O 1
ATOM 1506 N N . ILE A 1 188 ? 10.534 2.336 -18.745 1.00 91.38 188 ILE A N 1
ATOM 1507 C CA . ILE A 1 188 ? 9.750 3.544 -18.468 1.00 91.38 188 ILE A CA 1
ATOM 1508 C C . ILE A 1 188 ? 10.279 4.285 -17.228 1.00 91.38 188 ILE A C 1
ATOM 1510 O O . ILE A 1 188 ? 9.604 5.143 -16.659 1.00 91.38 188 ILE A O 1
ATOM 1514 N N . TYR A 1 189 ? 11.498 3.985 -16.784 1.00 91.81 189 TYR A N 1
ATOM 1515 C CA . TYR A 1 189 ? 12.066 4.667 -15.634 1.00 91.81 189 TYR A CA 1
ATOM 1516 C C . TYR A 1 189 ? 12.337 6.153 -15.926 1.00 91.81 189 TYR A C 1
ATOM 1518 O O . TYR A 1 189 ? 13.000 6.525 -16.899 1.00 91.81 189 TYR A O 1
ATOM 1526 N N . GLY A 1 190 ? 11.842 7.028 -15.046 1.00 86.44 190 GLY A N 1
ATOM 1527 C CA . GLY A 1 190 ? 12.140 8.461 -15.061 1.00 86.44 190 GLY A CA 1
ATOM 1528 C C . GLY A 1 190 ? 11.856 9.132 -16.411 1.00 86.44 190 GLY A C 1
ATOM 1529 O O . GLY A 1 190 ? 10.721 9.163 -16.885 1.00 86.44 190 GLY A O 1
ATOM 1530 N N . GLY A 1 191 ? 12.901 9.700 -17.021 1.00 84.62 191 GLY A N 1
ATOM 1531 C CA . GLY A 1 191 ? 12.819 10.408 -18.302 1.00 84.62 191 GLY A CA 1
ATOM 1532 C C . GLY A 1 191 ? 12.578 9.513 -19.522 1.00 84.62 191 GLY A C 1
ATOM 1533 O O . GLY A 1 191 ? 12.316 10.042 -20.601 1.00 84.62 191 GLY A O 1
ATOM 1534 N N . ALA A 1 192 ? 12.642 8.186 -19.381 1.00 87.38 192 ALA A N 1
ATOM 1535 C CA . ALA A 1 192 ? 12.276 7.269 -20.459 1.00 87.38 192 ALA A CA 1
ATOM 1536 C C . ALA A 1 192 ? 10.755 7.266 -20.712 1.00 87.38 192 ALA A C 1
ATOM 1538 O O . ALA A 1 192 ? 10.316 7.084 -21.843 1.00 87.38 192 ALA A O 1
ATOM 1539 N N . ASN A 1 193 ? 9.939 7.592 -19.701 1.00 89.62 193 ASN A N 1
ATOM 1540 C CA . ASN A 1 193 ? 8.475 7.653 -19.803 1.00 89.62 193 ASN A CA 1
ATOM 1541 C C . ASN A 1 193 ? 7.939 9.028 -20.246 1.00 89.62 193 ASN A C 1
ATOM 1543 O O . ASN A 1 193 ? 6.945 9.550 -19.721 1.00 89.62 193 ASN A O 1
ATOM 1547 N N . ARG A 1 194 ? 8.622 9.665 -21.204 1.00 84.12 194 ARG A N 1
ATOM 1548 C CA . ARG A 1 194 ? 8.177 10.939 -21.789 1.00 84.12 194 ARG A CA 1
ATOM 1549 C C . ARG A 1 194 ? 6.807 10.770 -22.456 1.00 84.12 194 ARG A C 1
ATOM 1551 O O . ARG A 1 194 ? 6.520 9.760 -23.083 1.00 84.12 194 ARG A O 1
ATOM 1558 N N . GLY A 1 195 ? 5.940 11.769 -22.289 1.00 83.00 195 GLY A N 1
ATOM 1559 C CA . GLY A 1 195 ? 4.588 11.788 -22.867 1.00 83.00 195 GLY A CA 1
ATOM 1560 C C . GLY A 1 195 ? 3.510 11.034 -22.074 1.00 83.00 195 GLY A C 1
ATOM 1561 O O . GLY A 1 195 ? 2.334 11.339 -22.240 1.00 83.00 195 GLY A O 1
ATOM 1562 N N . ARG A 1 196 ? 3.876 10.117 -21.166 1.00 81.06 196 ARG A N 1
ATOM 1563 C CA . ARG A 1 196 ? 2.923 9.371 -20.307 1.00 81.06 196 ARG A CA 1
ATOM 1564 C C . ARG A 1 196 ? 3.062 9.686 -18.811 1.00 81.06 196 ARG A C 1
ATOM 1566 O O . ARG A 1 196 ? 2.331 9.155 -17.976 1.00 81.06 196 ARG A O 1
ATOM 1573 N N . GLY A 1 197 ? 3.995 10.575 -18.475 1.00 78.38 197 GLY A N 1
ATOM 1574 C CA . GLY A 1 197 ? 4.227 11.064 -17.122 1.00 78.38 197 GLY A CA 1
ATOM 1575 C C . GLY A 1 197 ? 3.173 12.058 -16.614 1.00 78.38 197 GLY A C 1
ATOM 1576 O O . GLY A 1 197 ? 2.146 12.327 -17.233 1.00 78.38 197 GLY A O 1
ATOM 1577 N N . ARG A 1 198 ? 3.448 12.642 -15.445 1.00 83.25 198 ARG A N 1
ATOM 1578 C CA . ARG A 1 198 ? 2.517 13.496 -14.686 1.00 83.25 198 ARG A CA 1
ATOM 1579 C C . ARG A 1 198 ? 2.539 14.945 -15.185 1.00 83.25 198 ARG A C 1
ATOM 1581 O O . ARG A 1 198 ? 3.014 15.830 -14.476 1.00 83.25 198 ARG A O 1
ATOM 1588 N N . SER A 1 199 ? 2.024 15.188 -16.393 1.00 78.50 199 SER A N 1
ATOM 1589 C CA . SER A 1 199 ? 1.991 16.516 -17.043 1.00 78.50 199 SER A CA 1
ATOM 1590 C C . SER A 1 199 ? 1.394 17.618 -16.165 1.00 78.50 199 SER A C 1
ATOM 1592 O O . SER A 1 199 ? 1.837 18.762 -16.200 1.00 78.50 199 SER A O 1
ATOM 1594 N N . ASP A 1 200 ? 0.410 17.266 -15.337 1.00 75.50 200 ASP A N 1
ATOM 1595 C CA . ASP A 1 200 ? -0.329 18.210 -14.497 1.00 75.50 200 ASP A CA 1
ATOM 1596 C C . ASP A 1 200 ? 0.574 18.891 -13.455 1.00 75.50 200 ASP A C 1
ATOM 1598 O O . ASP A 1 200 ? 0.293 20.014 -13.045 1.00 75.50 200 ASP A O 1
ATOM 1602 N N . ARG A 1 201 ? 1.702 18.261 -13.085 1.00 70.06 201 ARG A N 1
ATOM 1603 C CA . ARG A 1 201 ? 2.708 18.855 -12.187 1.00 70.06 201 ARG A CA 1
ATOM 1604 C C . ARG A 1 201 ? 3.432 20.049 -12.803 1.00 70.06 201 ARG A C 1
ATOM 1606 O O . ARG A 1 201 ? 3.888 20.915 -12.067 1.00 70.06 201 ARG A O 1
ATOM 1613 N N . TYR A 1 202 ? 3.530 20.093 -14.129 1.00 68.81 202 TYR A N 1
ATOM 1614 C CA . TYR A 1 202 ? 4.282 21.111 -14.863 1.00 68.81 202 TYR A CA 1
ATOM 1615 C C . TYR A 1 202 ? 3.395 22.258 -15.369 1.00 68.81 202 TYR A C 1
ATOM 1617 O O . TYR A 1 202 ? 3.905 23.319 -15.705 1.00 68.81 202 TYR A O 1
ATOM 1625 N N . ARG A 1 203 ? 2.059 22.107 -15.384 1.00 61.94 203 ARG A N 1
ATOM 1626 C CA . ARG A 1 203 ? 1.156 23.176 -15.864 1.00 61.94 203 ARG A CA 1
ATOM 1627 C C . ARG A 1 203 ? 1.178 24.444 -15.003 1.00 61.94 203 ARG A C 1
ATOM 1629 O O . ARG A 1 203 ? 0.901 25.518 -15.519 1.00 61.94 203 ARG A O 1
ATOM 1636 N N . ASN A 1 204 ? 1.541 24.350 -13.723 1.00 55.31 204 ASN A N 1
ATOM 1637 C CA . ASN A 1 204 ? 1.568 25.513 -12.830 1.00 55.31 204 ASN A CA 1
ATOM 1638 C C . ASN A 1 204 ? 2.872 26.326 -12.869 1.00 55.31 204 ASN A C 1
ATOM 1640 O O . ASN A 1 204 ? 2.883 27.429 -12.330 1.00 55.31 204 ASN A O 1
ATOM 1644 N N . SER A 1 205 ? 3.951 25.840 -13.497 1.00 54.44 205 SER A N 1
ATOM 1645 C CA . SER A 1 205 ? 5.195 26.621 -13.601 1.00 54.44 205 SER A CA 1
ATOM 1646 C C . SER A 1 205 ? 5.139 27.689 -14.699 1.00 54.44 205 SER A C 1
ATOM 1648 O O . SER A 1 205 ? 5.812 28.704 -14.578 1.00 54.44 205 SER A O 1
ATOM 1650 N N . TYR A 1 206 ? 4.309 27.506 -15.734 1.00 52.03 206 TYR A N 1
ATOM 1651 C CA . TYR A 1 206 ? 4.147 28.496 -16.809 1.00 52.03 206 TYR A CA 1
ATOM 1652 C C . TYR A 1 206 ? 3.322 29.719 -16.386 1.00 52.03 206 TYR A C 1
ATOM 1654 O O . TYR A 1 206 ? 3.652 30.835 -16.769 1.00 52.03 206 TYR A O 1
ATOM 1662 N N . ASN A 1 207 ? 2.302 29.535 -15.540 1.00 49.41 207 ASN A N 1
ATOM 1663 C CA . ASN A 1 207 ? 1.416 30.632 -15.138 1.00 49.41 207 ASN A CA 1
ATOM 1664 C C . ASN A 1 207 ? 2.077 31.654 -14.197 1.00 49.41 207 ASN A C 1
ATOM 1666 O O . ASN A 1 207 ? 1.635 32.794 -14.165 1.00 49.41 207 ASN A O 1
ATOM 1670 N N . TYR A 1 208 ? 3.139 31.284 -13.467 1.00 51.62 208 TYR A N 1
ATOM 1671 C CA . TYR A 1 208 ? 3.923 32.229 -12.655 1.00 51.62 208 TYR A CA 1
ATOM 1672 C C . TYR A 1 208 ? 4.943 33.031 -13.479 1.00 51.62 208 TYR A C 1
ATOM 1674 O O . TYR A 1 208 ? 5.294 34.142 -13.090 1.00 51.62 208 TYR A O 1
ATOM 1682 N N . ALA A 1 209 ? 5.407 32.493 -14.614 1.00 51.75 209 ALA A N 1
ATOM 1683 C CA . ALA A 1 209 ? 6.355 33.173 -15.497 1.00 51.75 209 ALA A CA 1
ATOM 1684 C C . ALA A 1 209 ? 5.682 34.260 -16.355 1.00 51.75 209 ALA A C 1
ATOM 1686 O O . ALA A 1 209 ? 6.317 35.249 -16.700 1.00 51.75 209 ALA A O 1
ATOM 1687 N N . THR A 1 210 ? 4.391 34.113 -16.666 1.00 51.16 210 THR A N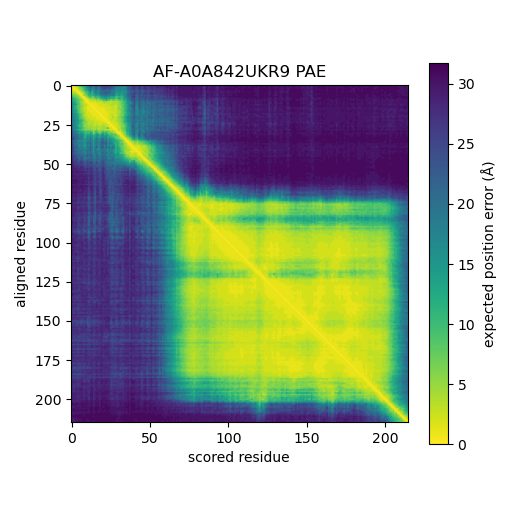 1
ATOM 1688 C CA . THR A 1 210 ? 3.627 35.073 -17.485 1.00 51.16 210 THR A CA 1
ATOM 1689 C C . THR A 1 210 ? 2.913 36.163 -16.680 1.00 51.16 210 THR A C 1
ATOM 1691 O O . THR A 1 210 ? 2.441 37.130 -17.266 1.00 51.16 210 THR A O 1
ATOM 1694 N N . SER A 1 211 ? 2.825 36.040 -15.351 1.00 51.94 211 SER A N 1
ATOM 1695 C CA . SER A 1 211 ? 2.244 37.059 -14.454 1.00 51.94 211 SER A CA 1
ATOM 1696 C C . SER A 1 211 ? 3.288 37.965 -13.783 1.00 51.94 211 SER A C 1
ATOM 1698 O O . SER A 1 211 ? 2.931 38.834 -12.989 1.00 51.94 211 SER A O 1
ATOM 1700 N N . GLY A 1 212 ? 4.578 37.761 -14.072 1.00 46.19 212 GLY A N 1
ATOM 1701 C CA . GLY A 1 212 ? 5.665 38.642 -13.654 1.00 46.19 212 GLY A CA 1
ATOM 1702 C C . GLY A 1 212 ? 5.718 39.871 -14.552 1.00 46.19 212 GLY A C 1
ATOM 1703 O O . GLY A 1 212 ? 6.392 39.860 -15.578 1.00 46.19 212 GLY A O 1
ATOM 1704 N N . GLY A 1 213 ? 4.970 40.908 -14.177 1.00 42.56 213 GLY A N 1
ATOM 1705 C CA . GLY A 1 213 ? 5.071 42.225 -14.789 1.00 42.56 213 GLY A CA 1
ATOM 1706 C C . GLY A 1 213 ? 6.511 42.733 -14.763 1.00 42.56 213 GLY A C 1
ATOM 1707 O O . GLY A 1 213 ? 7.206 42.612 -13.754 1.00 42.56 213 GLY A O 1
ATOM 1708 N N . ILE A 1 214 ? 6.916 43.304 -15.894 1.00 43.03 214 ILE A N 1
ATOM 1709 C CA . ILE A 1 214 ? 8.083 44.168 -16.037 1.00 43.03 214 ILE A CA 1
ATOM 1710 C C . ILE A 1 214 ? 8.063 45.174 -14.874 1.00 43.03 214 ILE A C 1
ATOM 1712 O O . ILE A 1 214 ? 7.103 45.934 -14.724 1.00 43.03 214 ILE A O 1
ATOM 1716 N N . ARG A 1 215 ? 9.097 45.138 -14.038 1.00 41.31 215 ARG A N 1
ATOM 1717 C CA . ARG A 1 215 ? 9.529 46.267 -13.216 1.00 41.31 215 ARG A CA 1
ATOM 1718 C C . ARG A 1 215 ? 10.921 46.648 -13.669 1.00 41.31 215 ARG A C 1
ATOM 1720 O O . ARG A 1 215 ? 11.713 45.706 -13.894 1.00 41.31 215 ARG A O 1
#

Foldseek 3Di:
DDPDDDPDDDDPVVLVVVCVVVVHDSVVSVVPPPDDDDDPVVVVVVVVVVVPPPPDDPPDPPPPVPPPPPDPDFDAAPQPRHGAPDPPDNHNDPVSVVVVVLVVVVVCVQVVVDQQADDPLSADGHPSLVVVQCVVLVCAFPPPRDFDQDPVVRGRQWDKAFLVLASSRSHPVRIGTHHPVVLCPRCCRDPSVPPRHDVVVVPVVVVVVVPPDDD

Mean predicted aligned error: 16.9 Å

Radius of gyration: 34.4 Å; Cα contacts (8 Å, |Δi|>4): 185; chains: 1; bounding box: 54×57×88 Å

Sequence (215 aa):
MQPPYPQDRRSKDEVIKIAKELEVSKASVSTWVRDVELTEAQKTVLHKNSIGNTAGITRGPNKKRRRKRPKGPPKLCVVCGKPRERHTKKYCSVSCQSRERHNKAIAAWKRGESDGLVGRFKDAVAVPVKRYLREKYNNKCYKCGWNEINPYTGIVPLQVEHKDG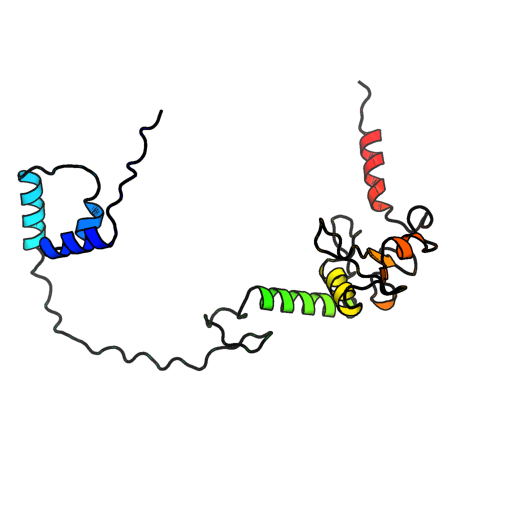NYRNNKEENLELLCPNCHSLTPIYGGANRGRGRSDRYRNSYNYATSGGIR

pLDDT: mean 78.84, std 19.86, range [37.62, 98.62]

Solvent-accessible surface area (backbone atoms only — not comparable to full-atom values): 13532 Å² total; per-residue (Å²): 134,82,80,81,77,84,83,81,70,79,51,80,63,56,48,47,51,54,15,59,79,68,75,46,56,52,71,65,50,66,73,62,79,64,95,66,90,76,52,74,72,57,55,52,54,55,56,50,63,66,65,75,68,75,90,64,81,86,75,67,89,78,74,73,71,74,75,75,72,81,80,70,82,70,48,54,12,85,76,76,61,44,68,25,97,48,80,88,53,68,48,64,42,71,69,45,49,51,48,52,53,41,54,51,53,51,52,36,35,77,72,63,78,40,68,45,53,33,69,99,78,53,78,38,78,22,69,59,58,56,51,48,51,36,61,76,44,72,54,26,15,71,85,78,57,56,54,66,61,38,84,88,79,73,41,49,73,61,43,80,43,43,78,84,44,37,82,72,56,57,49,73,91,34,51,45,45,23,31,64,73,62,43,66,69,41,86,50,35,75,82,60,29,68,95,44,56,75,61,76,75,56,62,65,62,56,61,62,65,75,67,61,73,90,123